Protein AF-A0A0Q6RLH0-F1 (afdb_monomer)

Foldseek 3Di:
DDDDDDDDDDDDDDDDDDDDDDDDDDDDDDDDDDDPPDPPPPPDPDDDLLVLLLDLLSLLLNLLVVQQPVPHLCPVQEDDPPPPPDDDDVVADDHHYSVLSSVLSSLLCVLQVVLSCVQQPNVLSVVCVVVDCPDPSSVSNVVSSVLSSLLLSLLSVLVCVQQVVVVRDDPQFCCVPQLNSLLSSNVSSNQSNVCVVVVVSDSVSSNVLSNQLSVQDGGGVVVCPPPDRPNSSVVSNVSSVVSSVVVVVVVVVVVVVVVVPDPPVVVPPDDDDDDDD

Structure (mmCIF, N/CA/C/O backbone):
data_AF-A0A0Q6RLH0-F1
#
_entry.id   AF-A0A0Q6RLH0-F1
#
loop_
_atom_site.group_PDB
_atom_site.id
_atom_site.type_symbol
_atom_site.label_atom_id
_atom_site.label_alt_id
_atom_site.label_comp_id
_atom_site.label_asym_id
_atom_site.label_entity_id
_atom_site.label_seq_id
_atom_site.pdbx_PDB_ins_code
_atom_site.Cartn_x
_atom_site.Cartn_y
_atom_site.Cartn_z
_atom_site.occupancy
_atom_site.B_iso_or_equiv
_atom_site.auth_seq_id
_atom_site.auth_comp_id
_atom_site.auth_asym_id
_atom_site.auth_atom_id
_atom_site.pdbx_PDB_model_num
ATOM 1 N N . MET A 1 1 ? -14.513 61.486 -39.001 1.00 37.06 1 MET A N 1
ATOM 2 C CA . MET A 1 1 ? -13.672 60.874 -40.055 1.00 37.06 1 MET A CA 1
ATOM 3 C C . MET A 1 1 ? -13.878 59.370 -39.979 1.00 37.06 1 MET A C 1
ATOM 5 O O . MET A 1 1 ? -13.791 58.858 -38.876 1.00 37.06 1 MET A O 1
ATOM 9 N N . GLY A 1 2 ? -14.207 58.640 -41.042 1.00 36.78 2 GLY A N 1
ATOM 10 C CA . GLY A 1 2 ? -14.650 59.033 -42.389 1.00 36.78 2 GLY A CA 1
ATOM 11 C C . GLY A 1 2 ? -15.463 57.870 -42.988 1.00 36.78 2 GLY A C 1
ATOM 12 O O . GLY A 1 2 ? -15.214 56.729 -42.615 1.00 36.78 2 GLY A O 1
ATOM 13 N N . CYS A 1 3 ? -16.463 58.142 -43.835 1.00 31.92 3 CYS A N 1
ATOM 14 C CA . CYS A 1 3 ? -17.446 57.140 -44.276 1.00 31.92 3 CYS A CA 1
ATOM 15 C C . CYS A 1 3 ? -17.557 57.078 -45.809 1.00 31.92 3 CYS A C 1
ATOM 17 O O . CYS A 1 3 ? -17.739 58.116 -46.441 1.00 31.92 3 CYS A O 1
ATOM 19 N N . ILE A 1 4 ? -17.437 55.864 -46.358 1.00 37.34 4 ILE A N 1
ATOM 20 C CA . ILE A 1 4 ? -17.492 55.436 -47.772 1.00 37.34 4 ILE A CA 1
ATOM 21 C C . ILE A 1 4 ? -17.923 53.947 -47.665 1.00 37.34 4 ILE A C 1
ATOM 23 O O . ILE A 1 4 ? -17.170 53.187 -47.062 1.00 37.34 4 ILE A O 1
ATOM 27 N N . MET A 1 5 ? -19.113 53.426 -48.025 1.00 32.25 5 MET A N 1
ATOM 28 C CA . MET A 1 5 ? -20.159 53.785 -49.016 1.00 32.25 5 MET A CA 1
ATOM 29 C C . MET A 1 5 ? -19.611 53.876 -50.453 1.00 32.25 5 MET A C 1
ATOM 31 O O . MET A 1 5 ? -18.679 54.631 -50.674 1.00 32.25 5 MET A O 1
ATOM 35 N N . THR A 1 6 ? -20.111 53.174 -51.479 1.00 37.81 6 THR A N 1
ATOM 36 C CA . THR A 1 6 ? -21.323 52.321 -51.635 1.00 37.81 6 THR A CA 1
ATOM 37 C C . THR A 1 6 ? -21.098 51.355 -52.856 1.00 37.81 6 THR A C 1
ATOM 39 O O . THR A 1 6 ? -19.945 51.213 -53.250 1.00 37.81 6 THR A O 1
ATOM 42 N N . ASP A 1 7 ? -22.015 50.616 -53.519 1.00 32.69 7 ASP A N 1
ATOM 43 C CA . ASP A 1 7 ? -23.493 50.535 -53.528 1.00 32.69 7 ASP A CA 1
ATOM 44 C C . ASP A 1 7 ? -24.063 49.237 -54.183 1.00 32.69 7 ASP A C 1
ATOM 46 O O . ASP A 1 7 ? -23.328 48.496 -54.827 1.00 32.69 7 ASP A O 1
ATOM 50 N N . ILE A 1 8 ? -25.402 49.098 -54.134 1.00 33.47 8 ILE A N 1
ATOM 51 C CA . ILE A 1 8 ? -26.312 48.520 -55.166 1.00 33.47 8 ILE A CA 1
ATOM 52 C C . ILE A 1 8 ? -26.351 46.987 -55.448 1.00 33.47 8 ILE A C 1
ATOM 54 O O . ILE A 1 8 ? -25.364 46.261 -55.427 1.00 33.47 8 ILE A O 1
ATOM 58 N N . ALA A 1 9 ? -27.576 46.508 -55.743 1.00 34.62 9 ALA A N 1
ATOM 59 C CA . ALA A 1 9 ? -27.954 45.142 -56.171 1.00 34.62 9 ALA A CA 1
ATOM 60 C C . ALA A 1 9 ? -28.279 45.126 -57.712 1.00 34.62 9 ALA A C 1
ATOM 62 O O . ALA A 1 9 ? -27.502 45.771 -58.412 1.00 34.62 9 ALA A O 1
ATOM 63 N N . PRO A 1 10 ? -29.342 44.523 -58.338 1.00 51.2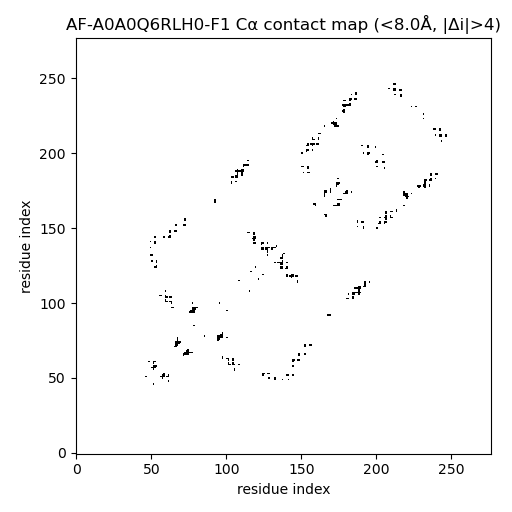8 10 PRO A N 1
ATOM 64 C CA . PRO A 1 10 ? -30.453 43.673 -57.862 1.00 51.28 10 PRO A CA 1
ATOM 65 C C . PRO A 1 10 ? -30.891 42.461 -58.758 1.00 51.28 10 PRO A C 1
ATOM 67 O O . PRO A 1 10 ? -30.577 42.360 -59.936 1.00 51.28 10 PRO A O 1
ATOM 70 N N . ALA A 1 11 ? -31.762 41.617 -58.180 1.00 34.12 11 ALA A N 1
ATOM 71 C CA . ALA A 1 11 ? -32.959 40.950 -58.754 1.00 34.12 11 ALA A CA 1
ATOM 72 C C . ALA A 1 11 ? -32.971 40.194 -60.116 1.00 34.12 11 ALA A C 1
ATOM 74 O O . ALA A 1 11 ? -32.801 40.784 -61.180 1.00 34.12 11 ALA A O 1
ATOM 75 N N . ARG A 1 12 ? -33.505 38.953 -60.086 1.00 34.38 12 ARG A N 1
ATOM 76 C CA . ARG A 1 12 ? -34.785 38.470 -60.708 1.00 34.38 12 ARG A CA 1
ATOM 77 C C . ARG A 1 12 ? -34.910 36.946 -60.461 1.00 34.38 12 ARG A C 1
ATOM 79 O O . ARG A 1 12 ? -33.910 36.254 -60.536 1.00 34.38 12 ARG A O 1
ATOM 86 N N . SER A 1 13 ? -36.018 36.364 -59.987 1.00 33.31 13 SER A N 1
ATOM 87 C CA . SER A 1 13 ? -37.438 36.397 -60.399 1.00 33.31 13 SER A CA 1
ATOM 88 C C . SER A 1 13 ? -37.772 35.516 -61.612 1.00 33.31 13 SER A C 1
ATOM 90 O O . SER A 1 13 ? -37.529 35.921 -62.750 1.00 33.31 13 SER A O 1
ATOM 92 N N . ARG A 1 14 ? -38.436 34.375 -61.354 1.00 33.34 14 ARG A N 1
ATOM 93 C CA . ARG A 1 14 ? -39.794 34.086 -61.860 1.00 33.34 14 ARG A CA 1
ATOM 94 C C . ARG A 1 14 ? -40.451 32.896 -61.141 1.00 33.34 14 ARG A C 1
ATOM 96 O O . ARG A 1 14 ? -39.762 32.002 -60.663 1.00 33.34 14 ARG A O 1
ATOM 103 N N . PHE A 1 15 ? -41.779 32.944 -61.062 1.00 36.00 15 PHE A N 1
ATOM 104 C CA . PHE A 1 15 ? -42.670 31.833 -60.705 1.00 36.00 15 PHE A CA 1
ATOM 105 C C . PHE A 1 15 ? -43.206 31.177 -62.003 1.00 36.00 15 PHE A C 1
ATOM 107 O O . PHE A 1 15 ? -42.749 31.540 -63.088 1.00 36.00 15 PHE A O 1
ATOM 114 N N . ASP A 1 16 ? -44.205 30.297 -61.862 1.00 33.19 16 ASP A N 1
ATOM 115 C CA . ASP A 1 16 ? -45.051 29.694 -62.915 1.00 33.19 16 ASP A CA 1
ATOM 116 C C . ASP A 1 16 ? -44.465 28.481 -63.683 1.00 33.19 16 ASP A C 1
ATOM 118 O O . ASP A 1 16 ? -43.257 28.384 -63.874 1.00 33.19 16 ASP A O 1
ATOM 122 N N . TYR A 1 17 ? -45.252 27.494 -64.153 1.00 32.38 17 TYR A N 1
ATOM 123 C CA . TYR A 1 17 ? -46.717 27.277 -64.079 1.00 32.38 17 TYR A CA 1
ATOM 124 C C . TYR A 1 17 ? -47.045 25.808 -63.693 1.00 32.38 17 TYR A C 1
ATOM 126 O O . TYR A 1 17 ? -46.174 24.940 -63.687 1.00 32.38 17 TYR A O 1
ATOM 134 N N . ALA A 1 18 ? -48.307 25.525 -63.352 1.00 34.44 18 ALA A N 1
ATOM 135 C CA . ALA A 1 18 ? -48.796 24.222 -62.877 1.00 34.44 18 ALA A CA 1
ATOM 136 C C . ALA A 1 18 ? -48.845 23.086 -63.933 1.00 34.44 18 ALA A C 1
ATOM 138 O O . ALA A 1 18 ? -49.003 23.332 -65.127 1.00 34.44 18 ALA A O 1
ATOM 139 N N . GLY A 1 19 ? -48.825 21.829 -63.459 1.00 31.53 19 GLY A N 1
ATOM 140 C CA . GLY A 1 19 ? -49.028 20.601 -64.247 1.00 31.53 19 GLY A CA 1
ATOM 141 C C . GLY A 1 19 ? -49.741 19.508 -63.430 1.00 31.53 19 GLY A C 1
ATOM 142 O O . GLY A 1 19 ? -49.450 19.321 -62.252 1.00 31.53 19 GLY A O 1
ATOM 143 N N . LEU A 1 20 ? -50.730 18.841 -64.034 1.00 35.31 20 LEU A N 1
ATOM 144 C CA . LEU A 1 20 ? -51.744 17.999 -63.371 1.00 35.31 20 LEU A CA 1
ATOM 145 C C . LEU A 1 20 ? -51.301 16.555 -63.021 1.00 35.31 20 LEU A C 1
ATOM 147 O O . LEU A 1 20 ? -50.349 16.032 -63.585 1.00 35.31 20 LEU A O 1
ATOM 151 N N . ALA A 1 21 ? -52.153 15.905 -62.206 1.00 34.06 21 ALA A N 1
ATOM 152 C CA . ALA A 1 21 ? -52.401 14.453 -62.070 1.00 34.06 21 ALA A CA 1
ATOM 153 C C . ALA A 1 21 ? -51.772 13.660 -60.891 1.00 34.06 21 ALA A C 1
ATOM 155 O O . ALA A 1 21 ? -50.592 13.331 -60.847 1.00 34.06 21 ALA A O 1
ATOM 156 N N . ARG A 1 22 ? -52.663 13.231 -59.981 1.00 34.09 22 ARG A N 1
ATOM 157 C CA . ARG A 1 22 ? -52.634 11.939 -59.251 1.00 34.09 22 ARG A CA 1
ATOM 158 C C . ARG A 1 22 ? -53.357 10.869 -60.121 1.00 34.09 22 ARG A C 1
ATOM 160 O O . ARG A 1 22 ? -54.030 11.303 -61.058 1.00 34.09 22 ARG A O 1
ATOM 167 N N . PRO A 1 23 ? -53.351 9.543 -59.819 1.00 42.12 23 PRO A N 1
ATOM 168 C CA . PRO A 1 23 ? -52.875 8.873 -58.592 1.00 42.12 23 PRO A CA 1
ATOM 169 C C . PRO A 1 23 ? -52.021 7.591 -58.787 1.00 42.12 23 PRO A C 1
ATOM 171 O O . PRO A 1 23 ? -52.140 6.900 -59.792 1.00 42.12 23 PRO A O 1
ATOM 174 N N . ASN A 1 24 ? -51.304 7.168 -57.734 1.00 31.75 24 ASN A N 1
ATOM 175 C CA . ASN A 1 24 ? -51.575 5.861 -57.104 1.00 31.75 24 ASN A CA 1
ATOM 176 C C . ASN A 1 24 ? -50.981 5.741 -55.683 1.00 31.75 24 ASN A C 1
ATOM 178 O O . ASN A 1 24 ? -50.134 6.537 -55.286 1.00 31.75 24 ASN A O 1
ATOM 1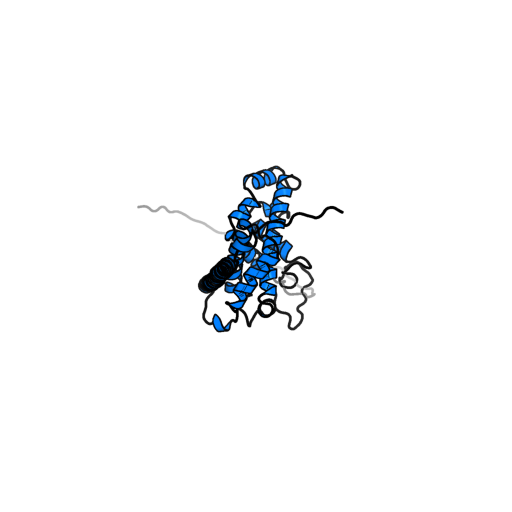82 N N . LEU A 1 25 ? -51.485 4.768 -54.918 1.00 34.97 25 LEU A N 1
ATOM 183 C CA . LEU A 1 25 ? -51.075 4.384 -53.551 1.00 34.97 25 LEU A CA 1
ATOM 184 C C . LEU A 1 25 ? -50.075 3.197 -53.611 1.00 34.97 25 LEU A C 1
ATOM 186 O O . LEU A 1 25 ? -50.061 2.521 -54.642 1.00 34.97 25 LEU A O 1
ATOM 190 N N . PRO A 1 26 ? -49.214 2.941 -52.592 1.00 36.16 26 PRO A N 1
ATOM 191 C CA . PRO A 1 26 ? -49.598 2.683 -51.194 1.00 36.16 26 PRO A CA 1
ATOM 192 C C . PRO A 1 26 ? -48.800 3.464 -50.129 1.00 36.16 26 PRO A C 1
ATOM 194 O O . PRO A 1 26 ? -47.974 4.317 -50.441 1.00 36.16 26 PRO A O 1
ATOM 197 N N . ALA A 1 27 ? -49.093 3.194 -48.850 1.00 45.53 27 ALA A N 1
ATOM 198 C CA . ALA A 1 27 ? -48.598 3.955 -47.703 1.00 45.53 27 ALA A CA 1
ATOM 199 C C . ALA A 1 27 ? -47.539 3.217 -46.856 1.00 45.53 27 ALA A C 1
ATOM 201 O O . ALA A 1 27 ? -47.746 2.091 -46.413 1.00 45.53 27 ALA A O 1
ATOM 202 N N . ALA A 1 28 ? -46.464 3.939 -46.553 1.00 35.44 28 ALA A N 1
ATOM 203 C CA . ALA A 1 28 ? -45.594 3.861 -45.375 1.00 35.44 28 ALA A CA 1
ATOM 204 C C . ALA A 1 28 ? -45.039 5.296 -45.227 1.00 35.44 28 ALA A C 1
ATOM 206 O O . ALA A 1 28 ? -44.868 5.977 -46.232 1.00 35.44 28 ALA A O 1
ATOM 207 N N . GLY A 1 29 ? -44.832 5.908 -44.069 1.00 36.19 29 GLY A N 1
ATOM 208 C CA . GLY A 1 29 ? -44.242 5.452 -42.813 1.00 36.19 29 GLY A CA 1
ATOM 209 C C . GLY A 1 29 ? -43.362 6.635 -42.364 1.00 36.19 29 GLY A C 1
ATOM 210 O O . GLY A 1 29 ? -42.772 7.297 -43.217 1.00 36.19 29 GLY A O 1
ATOM 211 N N . ALA A 1 30 ? -43.356 7.008 -41.082 1.00 41.81 30 ALA A N 1
ATOM 212 C CA . ALA A 1 30 ? -42.768 8.290 -40.661 1.00 41.81 30 ALA A CA 1
ATOM 213 C C . ALA A 1 30 ? -41.241 8.370 -40.916 1.00 41.81 30 ALA A C 1
ATOM 215 O O . ALA A 1 30 ? -40.563 7.344 -40.826 1.00 41.81 30 ALA A O 1
ATOM 216 N N . PRO A 1 31 ? -40.675 9.565 -41.196 1.00 38.56 31 PRO A N 1
ATOM 217 C CA . PRO A 1 31 ? -39.229 9.729 -41.321 1.00 38.56 31 PRO A CA 1
ATOM 218 C C . PRO A 1 31 ? -38.541 9.371 -39.998 1.00 38.56 31 PRO A C 1
ATOM 220 O O . PRO A 1 31 ? -38.880 9.911 -38.944 1.00 38.56 31 PRO A O 1
ATOM 223 N N . ALA A 1 32 ? -37.581 8.448 -40.054 1.00 36.16 32 ALA A N 1
ATOM 224 C CA . ALA A 1 32 ? -36.871 7.979 -38.873 1.00 36.16 32 ALA A CA 1
ATOM 225 C C . ALA A 1 32 ? -36.024 9.100 -38.249 1.00 36.16 32 ALA A C 1
ATOM 227 O O . ALA A 1 32 ? -35.276 9.795 -38.941 1.00 36.16 32 ALA A O 1
ATOM 228 N N . SER A 1 33 ? -36.107 9.246 -36.927 1.00 38.66 33 SER A N 1
ATOM 229 C CA . SER A 1 33 ? -35.235 10.135 -36.162 1.00 38.66 33 SER A CA 1
ATOM 230 C C . SER A 1 33 ? -33.781 9.680 -36.283 1.00 38.66 33 SER A C 1
ATOM 232 O O . SER A 1 33 ? -33.456 8.560 -35.882 1.00 38.66 33 SER A O 1
ATOM 234 N N . VAL A 1 34 ? -32.904 10.553 -36.780 1.00 39.97 34 VAL A N 1
ATOM 235 C CA . VAL A 1 34 ? -31.453 10.323 -36.756 1.00 39.97 34 VAL A CA 1
ATOM 236 C C . VAL A 1 34 ? -31.011 10.234 -35.287 1.00 39.97 34 VAL A C 1
ATOM 238 O O . VAL A 1 34 ? -31.204 11.209 -34.556 1.00 39.97 34 VAL A O 1
ATOM 241 N N . PRO A 1 35 ? -30.458 9.100 -34.816 1.00 34.31 35 PRO A N 1
ATOM 242 C CA . PRO A 1 35 ? -29.934 9.019 -33.460 1.00 34.31 35 PRO A CA 1
ATOM 243 C C . PRO A 1 35 ? -28.699 9.926 -33.336 1.00 34.31 35 PRO A C 1
ATOM 245 O O . PRO A 1 35 ? -27.941 10.056 -34.303 1.00 34.31 35 PRO A O 1
ATOM 248 N N . PRO A 1 36 ? -28.462 10.556 -32.172 1.00 37.97 36 PRO A N 1
ATOM 249 C CA . PRO A 1 36 ? -27.260 11.351 -31.972 1.00 37.97 36 PRO A CA 1
ATOM 250 C C . PRO A 1 36 ? -26.015 10.475 -32.141 1.00 37.97 36 PRO A C 1
ATOM 252 O O . PRO A 1 36 ? -26.003 9.311 -31.736 1.00 37.97 36 PRO A O 1
ATOM 255 N N . LEU A 1 37 ? -24.957 11.056 -32.713 1.00 32.22 37 LEU A N 1
ATOM 256 C CA . LEU A 1 37 ? -23.633 10.442 -32.760 1.00 32.22 37 LEU A CA 1
ATOM 257 C C . LEU A 1 37 ? -23.212 10.060 -31.338 1.00 32.22 37 LEU A C 1
ATOM 259 O O . LEU A 1 37 ? -22.923 10.926 -30.512 1.00 32.22 37 LEU A O 1
ATOM 263 N N . ILE A 1 38 ? -23.183 8.755 -31.062 1.00 32.59 38 ILE A N 1
ATOM 264 C CA . ILE A 1 38 ? -22.574 8.226 -29.846 1.00 32.59 38 ILE A CA 1
ATOM 265 C C . ILE A 1 38 ? -21.107 8.632 -29.912 1.00 32.59 38 ILE A C 1
ATOM 267 O O . ILE A 1 38 ? -20.379 8.177 -30.795 1.00 32.59 38 ILE A O 1
ATOM 271 N N . SER A 1 39 ? -20.685 9.498 -28.990 1.00 31.06 39 SER A N 1
ATOM 272 C CA . SER A 1 39 ? -19.268 9.781 -28.804 1.00 31.06 39 SER A CA 1
ATOM 273 C C . SER A 1 39 ? -18.601 8.472 -28.405 1.00 31.06 39 SER A C 1
ATOM 275 O O . SER A 1 39 ? -18.796 7.980 -27.290 1.00 31.06 39 SER A O 1
ATOM 277 N N . VAL A 1 40 ? -17.881 7.865 -29.348 1.00 29.23 40 VAL A N 1
ATOM 278 C CA . VAL A 1 40 ? -17.058 6.695 -29.070 1.00 29.23 40 VAL A CA 1
ATOM 279 C C . VAL A 1 40 ? -15.969 7.180 -28.133 1.00 29.23 40 VAL A C 1
ATOM 281 O O . VAL A 1 40 ? -15.018 7.827 -28.563 1.00 29.23 40 VAL A O 1
ATOM 284 N N . VAL A 1 41 ? -16.131 6.880 -26.844 1.00 32.47 41 VAL A N 1
ATOM 285 C CA . VAL A 1 41 ? -15.040 6.981 -25.882 1.00 32.47 41 VAL A CA 1
ATOM 286 C C . VAL A 1 41 ? -13.960 6.043 -26.394 1.00 32.47 41 VAL A C 1
ATOM 288 O O . VAL A 1 41 ? -14.074 4.822 -26.273 1.00 32.47 41 VAL A O 1
ATOM 291 N N . THR A 1 42 ? -12.940 6.621 -27.021 1.00 29.88 42 THR A N 1
ATOM 292 C CA . THR A 1 42 ? -11.708 5.931 -27.371 1.00 29.88 42 THR A CA 1
ATOM 293 C C . THR A 1 42 ? -11.049 5.529 -26.065 1.00 29.88 42 THR A C 1
ATOM 295 O O . THR A 1 42 ? -10.296 6.301 -25.476 1.00 29.88 42 THR A O 1
ATOM 298 N N . ALA A 1 43 ? -11.384 4.329 -25.592 1.00 35.03 43 ALA A N 1
ATOM 299 C CA . ALA A 1 43 ? -10.558 3.633 -24.629 1.00 35.03 43 ALA A CA 1
ATOM 300 C C . ALA A 1 43 ? -9.165 3.551 -25.252 1.00 35.03 43 ALA A C 1
ATOM 302 O O . ALA A 1 43 ? -8.997 2.941 -26.312 1.00 35.03 43 ALA A O 1
ATOM 303 N N . GLU A 1 44 ? -8.205 4.240 -24.640 1.00 33.94 44 GLU A N 1
ATOM 304 C CA . GLU A 1 44 ? -6.813 4.178 -25.062 1.00 33.94 44 GLU A CA 1
ATOM 305 C C . GLU A 1 44 ? -6.388 2.702 -25.087 1.00 33.94 44 GLU A C 1
ATOM 307 O O . GLU A 1 44 ? -6.815 1.931 -24.213 1.00 33.94 44 GLU A O 1
ATOM 312 N N . PRO A 1 45 ? -5.611 2.261 -26.094 1.00 37.28 45 PRO A N 1
ATOM 313 C CA . PRO A 1 45 ? -5.076 0.911 -26.078 1.00 37.28 45 PRO A CA 1
ATOM 314 C C . PRO A 1 45 ? -4.283 0.752 -24.781 1.00 37.28 45 PRO A C 1
ATOM 316 O O . PRO A 1 45 ? -3.379 1.542 -24.509 1.00 37.28 45 PRO A O 1
ATOM 319 N N . ARG A 1 46 ? -4.662 -0.234 -23.957 1.00 48.25 46 ARG A N 1
ATOM 320 C CA . ARG A 1 46 ? -3.935 -0.540 -22.722 1.00 48.25 46 ARG A CA 1
ATOM 321 C C . ARG A 1 46 ? -2.460 -0.752 -23.101 1.00 48.25 46 ARG A C 1
ATOM 323 O O . ARG A 1 46 ? -2.231 -1.573 -23.993 1.00 48.25 46 ARG A O 1
ATOM 330 N N . PRO A 1 47 ? -1.507 -0.036 -22.471 1.00 57.94 47 PRO A N 1
ATOM 331 C CA . PRO A 1 47 ? -0.082 -0.254 -22.703 1.00 57.94 47 PRO A CA 1
ATOM 332 C C . PRO A 1 47 ? 0.282 -1.720 -22.488 1.00 57.94 47 PRO A C 1
ATOM 334 O O . PRO A 1 47 ? -0.413 -2.422 -21.744 1.00 57.94 47 PRO A O 1
ATOM 337 N N . ASP A 1 48 ? 1.375 -2.180 -23.090 1.00 71.44 48 ASP A N 1
ATOM 338 C CA . ASP A 1 48 ? 1.906 -3.492 -22.722 1.00 71.44 48 ASP A CA 1
ATOM 339 C C . ASP A 1 48 ? 2.211 -3.495 -21.211 1.00 71.44 48 ASP A C 1
ATOM 341 O O . ASP A 1 48 ? 2.618 -2.477 -20.639 1.00 71.44 48 ASP A O 1
ATOM 345 N N . ASP A 1 49 ? 2.023 -4.629 -20.533 1.00 76.69 49 ASP A N 1
ATOM 346 C CA . ASP A 1 49 ? 2.232 -4.710 -19.080 1.00 76.69 49 ASP A CA 1
ATOM 347 C C . ASP A 1 49 ? 3.699 -4.393 -18.709 1.00 76.69 49 ASP A C 1
ATOM 349 O O . ASP A 1 49 ? 3.988 -3.999 -17.578 1.00 76.69 49 ASP A O 1
ATOM 353 N N . ALA A 1 50 ? 4.613 -4.481 -19.682 1.00 81.62 50 ALA A N 1
ATOM 354 C CA . ALA A 1 50 ? 5.979 -3.980 -19.601 1.00 81.62 50 ALA A CA 1
ATOM 355 C C . ALA A 1 50 ? 6.082 -2.437 -19.539 1.00 81.62 50 ALA A C 1
ATOM 357 O O . ALA A 1 50 ? 6.793 -1.906 -18.680 1.00 81.62 50 ALA A O 1
ATOM 358 N N . GLU A 1 51 ? 5.366 -1.718 -20.411 1.00 87.44 51 GLU A N 1
ATOM 359 C CA . GLU A 1 51 ? 5.392 -0.248 -20.542 1.00 87.44 51 GLU A CA 1
ATOM 360 C C . GLU A 1 51 ? 4.809 0.455 -19.309 1.00 87.44 51 GLU A C 1
ATOM 362 O O . GLU A 1 51 ? 5.248 1.543 -18.924 1.00 87.44 51 GLU A O 1
ATOM 367 N N . LEU A 1 52 ? 3.854 -0.190 -18.627 1.00 92.06 52 LEU A N 1
ATOM 368 C CA . LEU A 1 52 ? 3.291 0.312 -17.372 1.00 92.06 52 LEU A CA 1
ATOM 369 C C . LEU A 1 52 ? 4.376 0.593 -16.315 1.00 92.06 52 LEU A C 1
ATOM 371 O O . LEU A 1 52 ? 4.261 1.554 -15.556 1.00 92.06 52 LEU A O 1
ATOM 375 N N . LEU A 1 53 ? 5.463 -0.183 -16.272 1.00 92.94 53 LEU A N 1
ATOM 376 C CA . LEU A 1 53 ? 6.504 -0.027 -15.248 1.00 92.94 53 LEU A CA 1
ATOM 377 C C . LEU A 1 53 ? 7.381 1.223 -15.440 1.00 92.94 53 LEU A C 1
ATOM 379 O O . LEU A 1 53 ? 8.085 1.638 -14.511 1.00 92.94 53 LEU A O 1
ATOM 383 N N . HIS A 1 54 ? 7.321 1.866 -16.610 1.00 93.06 54 HIS A N 1
ATOM 384 C CA . HIS A 1 54 ? 8.177 3.005 -16.954 1.00 93.06 54 HIS A CA 1
ATOM 385 C C . HIS A 1 54 ? 7.801 4.301 -16.216 1.00 93.06 54 HIS A C 1
ATOM 387 O O . HIS A 1 54 ? 8.632 5.198 -16.098 1.00 93.06 54 HIS A O 1
ATOM 393 N N . ASN A 1 55 ? 6.588 4.409 -15.658 1.00 92.81 55 ASN A N 1
ATOM 394 C CA . ASN A 1 55 ? 6.131 5.593 -14.916 1.00 92.81 55 ASN A CA 1
ATOM 395 C C . ASN A 1 55 ? 5.278 5.232 -13.682 1.00 92.81 55 ASN A C 1
ATOM 397 O O . ASN A 1 55 ? 4.604 4.208 -13.663 1.00 92.81 55 ASN A O 1
ATOM 401 N N . SER A 1 56 ? 5.257 6.092 -12.655 1.00 92.44 56 SER A N 1
ATOM 402 C CA . SER A 1 56 ? 4.607 5.787 -11.362 1.00 92.44 56 SER A CA 1
ATOM 403 C C . SER A 1 56 ? 3.086 5.539 -11.455 1.00 92.44 56 SER A C 1
ATOM 405 O O . SER A 1 56 ? 2.551 4.687 -10.746 1.00 92.44 56 SER A O 1
ATOM 407 N N . ASN A 1 57 ? 2.381 6.187 -12.395 1.00 93.06 57 ASN A N 1
ATOM 408 C CA . ASN A 1 57 ? 0.952 5.924 -12.628 1.00 93.06 57 ASN A CA 1
ATOM 409 C C . ASN A 1 57 ? 0.701 4.538 -13.241 1.00 93.06 57 ASN A C 1
ATOM 411 O O . ASN A 1 57 ? -0.279 3.885 -12.877 1.00 93.06 57 ASN A O 1
ATOM 415 N N . GLY A 1 58 ? 1.563 4.092 -14.158 1.00 94.00 58 GLY A N 1
ATOM 416 C CA . GLY A 1 58 ? 1.508 2.750 -14.733 1.00 94.00 58 GLY A CA 1
ATOM 417 C C . GLY A 1 58 ? 1.929 1.674 -13.728 1.00 94.00 58 GLY A C 1
ATOM 418 O O . GLY A 1 58 ? 1.227 0.677 -13.593 1.00 94.00 58 GLY A O 1
ATOM 419 N N . ARG A 1 59 ? 2.975 1.911 -12.920 1.00 95.12 59 ARG A N 1
ATOM 420 C CA . ARG A 1 59 ? 3.375 1.020 -11.809 1.00 95.12 59 ARG A CA 1
ATOM 421 C C . ARG A 1 59 ? 2.214 0.780 -10.849 1.00 95.12 59 ARG A C 1
ATOM 423 O O . ARG A 1 59 ? 1.932 -0.365 -10.508 1.00 95.12 59 ARG A O 1
ATOM 430 N N . ALA A 1 60 ? 1.507 1.843 -10.459 1.00 96.44 60 ALA A N 1
ATOM 431 C CA . ALA A 1 60 ? 0.333 1.740 -9.599 1.00 96.44 60 ALA A CA 1
ATOM 432 C C . ALA A 1 60 ? -0.810 0.927 -10.237 1.00 96.44 60 ALA A C 1
ATOM 434 O O . ALA A 1 60 ? -1.523 0.223 -9.526 1.00 96.44 60 ALA A O 1
ATOM 435 N N . GLU A 1 61 ? -0.979 0.994 -11.562 1.00 95.31 61 GLU A N 1
ATOM 436 C CA . GLU A 1 61 ? -1.960 0.185 -12.295 1.00 95.31 61 GLU A CA 1
ATOM 437 C C . GLU A 1 61 ? -1.549 -1.288 -12.390 1.00 95.31 61 GLU A C 1
ATOM 439 O O . GLU A 1 61 ? -2.366 -2.162 -12.110 1.00 95.31 61 GLU A O 1
ATOM 444 N N . TRP A 1 62 ? -0.281 -1.562 -12.707 1.00 95.00 62 TRP A N 1
ATOM 445 C CA . TRP A 1 62 ? 0.285 -2.910 -12.781 1.00 95.00 62 TRP A CA 1
ATOM 446 C C . TRP A 1 62 ? 0.177 -3.632 -11.433 1.00 95.00 62 TRP A C 1
ATOM 448 O O . TRP A 1 62 ? -0.393 -4.717 -11.341 1.00 95.00 62 TRP A O 1
ATOM 458 N N . ILE A 1 63 ? 0.624 -2.982 -10.353 1.00 96.00 63 ILE A N 1
ATOM 459 C CA . ILE A 1 63 ? 0.540 -3.516 -8.986 1.00 96.00 63 ILE A CA 1
ATOM 460 C C . ILE A 1 63 ? -0.931 -3.732 -8.581 1.00 96.00 63 ILE A C 1
ATOM 462 O O . ILE A 1 63 ? -1.268 -4.779 -8.030 1.00 96.00 63 ILE A O 1
ATOM 466 N N . ALA A 1 64 ? -1.836 -2.796 -8.897 1.00 95.81 64 ALA A N 1
ATOM 467 C CA . ALA A 1 64 ? -3.269 -2.975 -8.645 1.00 95.81 64 ALA A CA 1
ATOM 468 C C . ALA A 1 64 ? -3.881 -4.139 -9.451 1.00 95.81 64 ALA A C 1
ATOM 470 O O . ALA A 1 64 ? -4.781 -4.811 -8.949 1.00 95.81 64 ALA A O 1
ATOM 471 N N . ALA A 1 65 ? -3.394 -4.409 -10.667 1.00 93.25 65 ALA A N 1
ATOM 472 C CA . ALA A 1 65 ? -3.830 -5.532 -11.494 1.00 93.25 65 ALA A CA 1
ATOM 473 C C . ALA A 1 65 ? -3.322 -6.892 -10.977 1.00 93.25 65 ALA A C 1
ATOM 475 O O . ALA A 1 65 ? -4.060 -7.875 -11.053 1.00 93.25 65 ALA A O 1
ATOM 476 N N . GLU A 1 66 ? -2.115 -6.965 -10.406 1.00 94.44 66 GLU A N 1
ATOM 477 C CA . GLU A 1 66 ? -1.633 -8.170 -9.713 1.00 94.44 66 GLU A CA 1
ATOM 478 C C . GLU A 1 66 ? -2.437 -8.460 -8.436 1.00 94.44 66 GLU A C 1
ATOM 480 O O . GLU A 1 66 ? -2.837 -9.599 -8.195 1.00 94.44 66 GLU A O 1
ATOM 485 N N . LEU A 1 67 ? -2.710 -7.427 -7.631 1.00 95.25 67 LEU A N 1
ATOM 486 C CA . LEU A 1 67 ? -3.363 -7.546 -6.320 1.00 95.25 67 LEU A CA 1
ATOM 487 C C . LEU A 1 67 ? -4.815 -8.063 -6.367 1.00 95.25 67 LEU A C 1
ATOM 489 O O . LEU A 1 67 ? -5.330 -8.487 -5.333 1.00 95.25 67 LEU A O 1
ATOM 493 N N . VAL A 1 68 ? -5.457 -8.051 -7.542 1.00 94.00 68 VAL A N 1
ATOM 494 C CA . VAL A 1 68 ? -6.829 -8.554 -7.781 1.00 94.00 68 VAL A CA 1
ATOM 495 C C . VAL A 1 68 ? -6.878 -9.890 -8.533 1.00 94.00 68 VAL A C 1
ATOM 497 O O . VAL A 1 68 ? -7.951 -10.316 -8.963 1.00 94.00 68 VAL A O 1
ATOM 500 N N . LYS A 1 69 ? -5.734 -10.556 -8.737 1.00 90.44 69 LYS A N 1
ATOM 501 C CA . LYS A 1 69 ? -5.700 -11.907 -9.318 1.00 90.44 69 LYS A CA 1
ATOM 502 C C . LYS A 1 69 ? -6.297 -12.937 -8.355 1.00 90.44 69 LYS A C 1
ATOM 504 O O . LYS A 1 69 ? -6.359 -12.718 -7.150 1.00 90.44 69 LYS A O 1
ATOM 509 N N . ALA A 1 70 ? -6.708 -14.082 -8.900 1.00 87.44 70 ALA A N 1
ATOM 510 C CA . ALA A 1 70 ? -7.282 -15.169 -8.111 1.00 87.44 70 ALA A CA 1
ATOM 511 C C . ALA A 1 70 ? -6.325 -15.608 -6.984 1.00 87.44 70 ALA A C 1
ATOM 513 O O . ALA A 1 70 ? -5.173 -15.953 -7.254 1.00 87.44 70 ALA A O 1
ATOM 514 N N . GLY A 1 71 ? -6.801 -15.591 -5.738 1.00 85.94 71 GLY A N 1
ATOM 515 C CA . GLY A 1 71 ? -6.001 -15.888 -4.544 1.00 85.94 71 GLY A CA 1
ATOM 516 C C . GLY A 1 71 ? -5.073 -14.764 -4.054 1.00 85.94 71 GLY A C 1
ATOM 517 O O . GLY A 1 71 ? -4.324 -14.988 -3.104 1.00 85.94 71 GLY A O 1
ATOM 518 N N . ALA A 1 72 ? -5.103 -13.571 -4.657 1.00 92.31 72 ALA A N 1
ATOM 519 C CA . ALA A 1 72 ? -4.467 -12.373 -4.105 1.00 92.31 72 ALA A CA 1
ATOM 520 C C . ALA A 1 72 ? -5.378 -11.688 -3.066 1.00 92.31 72 ALA A C 1
ATOM 522 O O . ALA A 1 72 ? -6.579 -11.946 -3.005 1.00 92.31 72 ALA A O 1
ATOM 523 N N . VAL A 1 73 ? -4.821 -10.793 -2.242 1.00 93.81 73 VAL A N 1
ATOM 524 C CA . VAL A 1 73 ? -5.535 -10.227 -1.078 1.00 93.81 73 VAL A CA 1
ATOM 525 C C . VAL A 1 73 ? -6.818 -9.458 -1.435 1.00 93.81 73 VAL A C 1
ATOM 527 O O . VAL A 1 73 ? -7.763 -9.468 -0.651 1.00 93.81 73 VAL A O 1
ATOM 530 N N . PHE A 1 74 ? -6.906 -8.847 -2.622 1.00 92.50 74 PHE A N 1
ATOM 531 C CA . PHE A 1 74 ? -8.109 -8.138 -3.081 1.00 92.50 74 PHE A CA 1
ATOM 532 C C . PHE A 1 74 ? -9.017 -8.969 -4.017 1.00 92.50 74 PHE A C 1
ATOM 534 O O . PHE A 1 74 ? -9.942 -8.411 -4.620 1.00 92.50 74 PHE A O 1
ATOM 541 N N . ASP A 1 75 ? -8.807 -10.287 -4.131 1.00 89.19 75 ASP A N 1
ATOM 542 C CA . ASP A 1 75 ? -9.704 -11.187 -4.872 1.00 89.19 75 ASP A CA 1
ATOM 543 C C . ASP A 1 75 ? -11.151 -11.078 -4.347 1.00 89.19 75 ASP A C 1
ATOM 545 O O . ASP A 1 75 ? -11.406 -10.970 -3.147 1.00 89.19 75 ASP A O 1
ATOM 549 N N . GLY A 1 76 ? -12.120 -11.001 -5.259 1.00 85.31 76 GLY A N 1
ATOM 550 C CA . GLY A 1 76 ? -13.535 -10.737 -4.961 1.00 85.31 76 GLY A CA 1
ATOM 551 C C . GLY A 1 76 ? -13.877 -9.352 -4.370 1.00 85.31 76 GLY A C 1
ATOM 552 O O . GLY A 1 76 ? -15.038 -8.951 -4.437 1.00 85.31 76 GLY A O 1
ATOM 553 N N . LYS A 1 77 ? -12.912 -8.587 -3.835 1.00 86.94 77 LYS A N 1
ATOM 554 C CA . LYS A 1 77 ? -13.127 -7.274 -3.180 1.00 86.94 77 LYS A CA 1
ATOM 555 C C . LYS A 1 77 ? -13.186 -6.088 -4.158 1.00 86.94 77 LYS A C 1
ATOM 557 O O . LYS A 1 77 ? -13.549 -4.975 -3.750 1.00 86.94 77 LYS A O 1
ATOM 562 N N . VAL A 1 78 ? -12.830 -6.308 -5.430 1.00 85.94 78 VAL A N 1
ATOM 563 C CA . VAL A 1 78 ? -12.631 -5.260 -6.450 1.00 85.94 78 VAL A CA 1
ATOM 564 C C . VAL A 1 78 ? -13.394 -5.554 -7.747 1.00 85.94 78 VAL A C 1
ATOM 566 O O . VAL A 1 78 ? -13.358 -6.657 -8.288 1.00 85.94 78 VAL A O 1
ATOM 569 N N . HIS A 1 79 ? -14.067 -4.536 -8.281 1.00 84.44 79 HIS A N 1
ATOM 570 C CA . HIS A 1 79 ? -14.709 -4.551 -9.586 1.00 84.44 79 HIS A CA 1
ATOM 571 C C . HIS A 1 79 ? -13.702 -4.237 -10.697 1.00 84.44 79 HIS A C 1
ATOM 573 O O . HIS A 1 79 ? -13.224 -3.104 -10.829 1.00 84.44 79 HIS A O 1
ATOM 579 N N . VAL A 1 80 ? -13.437 -5.238 -11.537 1.00 78.38 80 VAL A N 1
ATOM 580 C CA . VAL A 1 80 ? -12.659 -5.113 -12.775 1.00 78.38 80 VAL A CA 1
ATOM 581 C C . VAL A 1 80 ? -13.638 -5.002 -13.957 1.00 78.38 80 VAL A C 1
ATOM 583 O O . VAL A 1 80 ? -14.315 -5.989 -14.248 1.00 78.38 80 VAL A O 1
ATOM 586 N N . PRO A 1 81 ? -13.727 -3.860 -14.673 1.00 65.19 81 PRO A N 1
ATOM 587 C CA . PRO A 1 81 ? -14.792 -3.614 -15.661 1.00 65.19 81 PRO A CA 1
ATOM 588 C C . PRO A 1 81 ? -14.891 -4.614 -16.826 1.00 65.19 81 PRO A C 1
ATOM 590 O O . PRO A 1 81 ? -15.951 -4.760 -17.427 1.00 65.19 81 PRO A O 1
ATOM 593 N N . GLN A 1 82 ? -13.800 -5.312 -17.157 1.00 61.16 82 GLN A N 1
ATOM 594 C CA . GLN A 1 82 ? -13.768 -6.322 -18.225 1.00 61.16 82 GLN A CA 1
ATOM 595 C C . GLN A 1 82 ? -14.081 -7.750 -17.731 1.00 61.16 82 GLN A C 1
ATOM 597 O O . GLN A 1 82 ? -14.270 -8.663 -18.539 1.00 61.16 82 GLN A O 1
ATOM 602 N N . ALA A 1 83 ? -14.167 -7.975 -16.415 1.00 57.50 83 ALA A N 1
ATOM 603 C CA . ALA A 1 83 ? -14.422 -9.293 -15.847 1.00 57.50 83 ALA A CA 1
ATOM 604 C C . ALA A 1 83 ? -15.912 -9.664 -15.953 1.00 57.50 83 ALA A C 1
ATOM 606 O O . ALA A 1 83 ? -16.734 -9.277 -15.122 1.00 57.50 83 ALA A O 1
ATOM 607 N N . LYS A 1 84 ? -16.263 -10.511 -16.932 1.00 49.12 84 LYS A N 1
ATOM 608 C CA . LYS A 1 84 ? -17.626 -11.048 -17.170 1.00 49.12 84 LYS A CA 1
ATOM 609 C C . LYS A 1 84 ? -18.190 -11.950 -16.038 1.00 49.12 84 LYS A C 1
ATOM 611 O O . LYS A 1 84 ? -19.069 -12.769 -16.293 1.00 49.12 84 LYS A O 1
ATOM 616 N N . LYS A 1 85 ? -17.671 -11.863 -14.806 1.00 49.06 85 LYS A N 1
ATOM 617 C CA . LYS A 1 85 ? -17.954 -12.765 -13.670 1.00 49.06 85 LYS A CA 1
ATOM 618 C C . LYS A 1 85 ? -18.137 -12.052 -12.314 1.00 49.06 85 LYS A C 1
ATOM 620 O O . LYS A 1 85 ? -17.757 -12.588 -11.281 1.00 49.06 85 LYS A O 1
ATOM 625 N N . LEU A 1 86 ? -18.802 -10.897 -12.288 1.00 49.06 86 LEU A N 1
ATOM 626 C CA . LEU A 1 86 ? -19.413 -10.361 -11.058 1.00 49.06 86 LEU A CA 1
ATOM 627 C C . LEU A 1 86 ? -20.925 -10.187 -11.245 1.00 49.06 86 LEU A C 1
ATOM 629 O O . LEU A 1 86 ? -21.449 -9.080 -11.348 1.00 49.06 86 LEU A O 1
ATOM 633 N N . ALA A 1 87 ? -21.638 -11.315 -11.298 1.00 42.75 87 ALA A N 1
ATOM 634 C CA . ALA A 1 87 ? -23.088 -11.312 -11.147 1.00 42.75 87 ALA A CA 1
ATOM 635 C C . ALA A 1 87 ? -23.439 -10.837 -9.727 1.00 42.75 87 ALA A C 1
ATOM 637 O O . ALA A 1 87 ? -22.898 -11.371 -8.755 1.00 42.75 87 ALA A O 1
ATOM 638 N N . LYS A 1 88 ? -24.340 -9.853 -9.602 1.00 44.75 88 LYS A N 1
ATOM 639 C CA . LYS A 1 88 ? -24.786 -9.326 -8.303 1.00 44.75 88 LYS A CA 1
ATOM 640 C C . LYS A 1 88 ? -25.500 -10.426 -7.504 1.00 44.75 88 LYS A C 1
ATOM 642 O O . LYS A 1 88 ? -26.696 -10.646 -7.680 1.00 44.75 88 LYS A O 1
ATOM 647 N N . LYS A 1 89 ? -24.774 -11.115 -6.618 1.00 43.62 89 LYS A N 1
ATOM 648 C CA . LYS A 1 89 ? -25.379 -11.919 -5.548 1.00 43.62 89 LYS A CA 1
ATOM 649 C C . LYS A 1 89 ? -26.169 -10.968 -4.646 1.00 43.62 89 LYS A C 1
ATOM 651 O O . LYS A 1 89 ? -25.633 -9.957 -4.200 1.00 43.62 89 LYS A O 1
ATOM 656 N N . VAL A 1 90 ? -27.433 -11.286 -4.379 1.00 33.22 90 VAL A N 1
ATOM 657 C CA . VAL A 1 90 ? -28.254 -10.511 -3.438 1.00 33.22 90 VAL A CA 1
ATOM 658 C C . VAL A 1 90 ? -27.610 -10.606 -2.052 1.00 33.22 90 VAL A C 1
ATOM 660 O O . VAL A 1 90 ? -27.317 -11.706 -1.592 1.00 33.22 90 VAL A O 1
ATOM 663 N N . GLY A 1 91 ? -27.337 -9.458 -1.426 1.00 43.81 91 GLY A N 1
ATOM 664 C CA . GLY A 1 91 ? -26.605 -9.377 -0.157 1.00 43.81 91 GLY A CA 1
ATOM 665 C C . GLY A 1 91 ? -25.073 -9.409 -0.268 1.00 43.81 91 GLY A C 1
ATOM 666 O O . GLY A 1 91 ? -24.409 -9.353 0.759 1.00 43.81 91 GLY A O 1
ATOM 667 N N . ALA A 1 92 ? -24.485 -9.473 -1.470 1.00 53.00 92 ALA A N 1
ATOM 668 C CA . ALA A 1 92 ? -23.041 -9.285 -1.614 1.00 53.00 92 ALA A CA 1
ATOM 669 C C . ALA A 1 92 ? -22.666 -7.797 -1.579 1.00 53.00 92 ALA A C 1
ATOM 671 O O . ALA A 1 92 ? -23.199 -6.988 -2.340 1.00 53.00 92 ALA A O 1
ATOM 672 N N . VAL A 1 93 ? -21.707 -7.486 -0.710 1.00 55.25 93 VAL A N 1
ATOM 673 C CA . VAL A 1 93 ? -21.048 -6.186 -0.545 1.00 55.25 93 VAL A CA 1
ATOM 674 C C . VAL A 1 93 ? -20.571 -5.639 -1.894 1.00 55.25 93 VAL A C 1
ATOM 676 O O . VAL A 1 93 ? -19.891 -6.346 -2.639 1.00 55.25 93 VAL A O 1
ATOM 679 N N . GLU A 1 94 ? -20.908 -4.386 -2.222 1.00 65.75 94 GLU A N 1
ATOM 680 C CA . GLU A 1 94 ? -20.510 -3.783 -3.501 1.00 65.75 94 GLU A CA 1
ATOM 681 C C . GLU A 1 94 ? -18.989 -3.513 -3.516 1.00 65.75 94 GLU A C 1
ATOM 683 O O . GLU A 1 94 ? -18.502 -2.763 -2.663 1.00 65.75 94 GLU A O 1
ATOM 688 N N . PRO A 1 95 ? -18.214 -4.133 -4.433 1.00 77.44 95 PRO A N 1
ATOM 689 C CA . PRO A 1 95 ? -16.749 -4.066 -4.438 1.00 77.44 95 PRO A CA 1
ATOM 690 C C . PRO A 1 95 ? -16.207 -2.694 -4.883 1.00 77.44 95 PRO A C 1
ATOM 692 O O . PRO A 1 95 ? -16.871 -1.959 -5.611 1.00 77.44 95 PRO A O 1
ATOM 695 N N . ILE A 1 96 ? -14.978 -2.332 -4.470 1.00 86.38 96 ILE A N 1
ATOM 696 C CA . ILE A 1 96 ? -14.370 -1.047 -4.893 1.00 86.38 96 ILE A CA 1
ATOM 697 C C . ILE A 1 96 ? -13.988 -1.123 -6.373 1.00 86.38 96 ILE A C 1
ATOM 699 O O . ILE A 1 96 ? -13.743 -2.208 -6.885 1.00 86.38 96 ILE A O 1
ATOM 703 N N . THR A 1 97 ? -13.890 -0.005 -7.087 1.00 90.06 97 THR A N 1
ATOM 704 C CA . THR A 1 97 ? -13.418 -0.045 -8.482 1.00 90.06 97 THR A CA 1
ATOM 705 C C . THR A 1 97 ? -11.907 -0.293 -8.551 1.00 90.06 97 THR A C 1
ATOM 707 O O . THR A 1 97 ? -11.159 0.141 -7.675 1.00 90.06 97 THR A O 1
ATOM 710 N N . LEU A 1 98 ? -11.427 -0.919 -9.632 1.00 89.69 98 LEU A N 1
ATOM 711 C CA . LEU A 1 98 ? -9.984 -1.033 -9.899 1.00 89.69 98 LEU A CA 1
ATOM 712 C C . LEU A 1 98 ? -9.283 0.344 -9.938 1.00 89.69 98 LEU A C 1
ATOM 714 O O . LEU A 1 98 ? -8.135 0.462 -9.524 1.00 89.69 98 LEU A O 1
ATOM 718 N N . SER A 1 99 ? -9.992 1.401 -10.352 1.00 90.56 99 SER A N 1
ATOM 719 C CA . SER A 1 99 ? -9.499 2.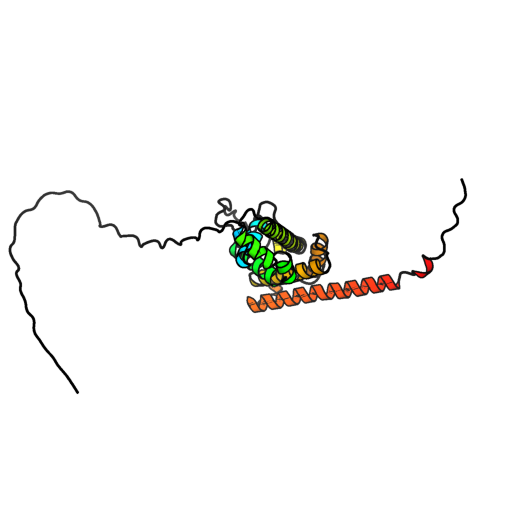787 -10.304 1.00 90.56 99 SER A CA 1
ATOM 720 C C . SER A 1 99 ? -9.256 3.278 -8.866 1.00 90.56 99 SER A C 1
ATOM 722 O O . SER A 1 99 ? -8.237 3.912 -8.594 1.00 90.56 99 SER A O 1
ATOM 724 N N . ALA A 1 100 ? -10.128 2.917 -7.916 1.00 91.00 100 ALA A N 1
ATOM 725 C CA . ALA A 1 100 ? -9.905 3.203 -6.499 1.00 91.00 100 ALA A CA 1
ATOM 726 C C . ALA A 1 100 ? -8.687 2.439 -5.948 1.00 91.00 100 ALA A C 1
ATOM 728 O O . ALA A 1 100 ? -7.881 3.034 -5.236 1.00 91.00 100 ALA A O 1
ATOM 729 N N . LEU A 1 101 ? -8.491 1.167 -6.329 1.00 94.62 101 LEU A N 1
ATOM 730 C CA . LEU A 1 101 ? -7.288 0.416 -5.943 1.00 94.62 101 LEU A CA 1
ATOM 731 C C . LEU A 1 101 ? -6.007 1.014 -6.556 1.00 94.62 101 LEU A C 1
ATOM 733 O O . LEU A 1 101 ? -5.011 1.160 -5.855 1.00 94.62 101 LEU A O 1
ATOM 737 N N . LYS A 1 102 ? -6.032 1.440 -7.825 1.00 95.56 102 LYS A N 1
ATOM 738 C CA . LYS A 1 102 ? -4.920 2.172 -8.460 1.00 95.56 102 LYS A CA 1
ATOM 739 C C . LYS A 1 102 ? -4.583 3.460 -7.696 1.00 95.56 102 LYS A C 1
ATOM 741 O O . LYS A 1 102 ? -3.408 3.758 -7.490 1.00 95.56 102 LYS A O 1
ATOM 746 N N . ALA A 1 103 ? -5.591 4.208 -7.240 1.00 95.31 103 ALA A N 1
ATOM 747 C CA . ALA A 1 103 ? -5.388 5.405 -6.422 1.00 95.31 103 ALA A CA 1
ATOM 7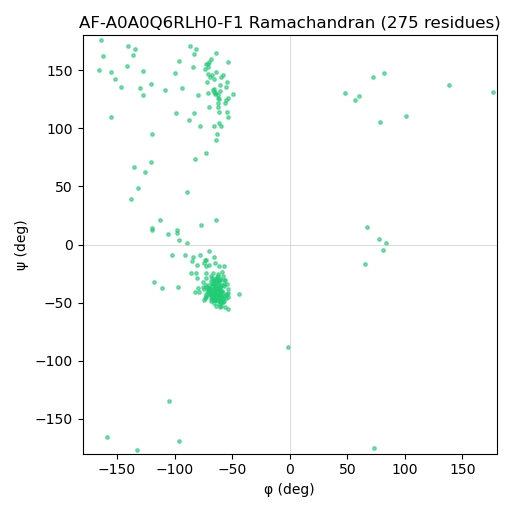48 C C . ALA A 1 103 ? -4.767 5.076 -5.049 1.00 95.31 103 ALA A C 1
ATOM 750 O O . ALA A 1 103 ? -3.799 5.726 -4.661 1.00 95.31 103 ALA A O 1
ATOM 751 N N . ILE A 1 104 ? -5.262 4.037 -4.366 1.00 95.00 104 ILE A N 1
ATOM 752 C CA . ILE A 1 104 ? -4.708 3.478 -3.116 1.00 95.00 104 ILE A CA 1
ATOM 753 C C . ILE A 1 104 ? -3.224 3.127 -3.277 1.00 95.00 104 ILE A C 1
ATOM 755 O O . ILE A 1 104 ? -2.378 3.668 -2.568 1.00 95.00 104 ILE A O 1
ATOM 759 N N . VAL A 1 105 ? -2.883 2.306 -4.274 1.00 97.69 105 VAL A N 1
ATOM 760 C CA . VAL A 1 105 ? -1.496 1.892 -4.539 1.00 97.69 105 VAL A CA 1
ATOM 761 C C . VAL A 1 105 ? -0.615 3.097 -4.883 1.00 97.69 105 VAL A C 1
ATOM 763 O O . VAL A 1 105 ? 0.512 3.190 -4.404 1.00 97.69 105 VAL A O 1
ATOM 766 N N . SER A 1 106 ? -1.128 4.063 -5.652 1.00 97.81 106 SER A N 1
ATOM 767 C CA . SER A 1 106 ? -0.421 5.312 -5.963 1.00 97.81 106 SER A CA 1
ATOM 768 C C . SER A 1 106 ? -0.154 6.182 -4.725 1.00 97.81 106 SER A C 1
ATOM 770 O O . SER A 1 106 ? 0.835 6.915 -4.704 1.00 97.81 106 SER A O 1
ATOM 772 N N . ILE A 1 107 ? -1.004 6.128 -3.695 1.00 97.06 107 ILE A N 1
ATOM 773 C CA . ILE A 1 107 ? -0.766 6.795 -2.404 1.00 97.06 107 ILE A CA 1
ATOM 774 C C . ILE A 1 107 ? 0.303 6.026 -1.618 1.00 97.06 107 ILE A C 1
ATOM 776 O O . ILE A 1 107 ? 1.278 6.631 -1.184 1.00 97.06 107 ILE A O 1
ATOM 780 N N . THR A 1 108 ? 0.180 4.699 -1.515 1.00 97.94 108 THR A N 1
ATOM 781 C CA . THR A 1 108 ? 1.162 3.835 -0.839 1.00 97.94 108 THR A CA 1
ATOM 782 C C . THR A 1 108 ? 2.570 3.974 -1.426 1.00 97.94 108 THR A C 1
ATOM 784 O O . THR A 1 108 ? 3.514 4.130 -0.661 1.00 97.94 108 THR A O 1
ATOM 787 N N . LEU A 1 109 ? 2.725 4.003 -2.758 1.00 97.38 109 LEU A N 1
ATOM 788 C CA . LEU A 1 109 ? 4.008 4.246 -3.444 1.00 97.38 109 LEU A CA 1
ATOM 789 C C . LEU A 1 109 ? 4.646 5.586 -3.042 1.00 97.38 109 LEU A C 1
ATOM 791 O O . LEU A 1 109 ? 5.813 5.627 -2.651 1.00 97.38 109 LEU A O 1
ATOM 795 N N . ARG A 1 110 ? 3.862 6.673 -3.072 1.00 96.94 110 ARG A N 1
ATOM 796 C CA . ARG A 1 110 ? 4.320 8.032 -2.726 1.00 96.94 110 ARG A CA 1
ATOM 797 C C . ARG A 1 110 ? 4.789 8.177 -1.280 1.00 96.94 110 ARG A C 1
ATOM 799 O O . ARG A 1 110 ? 5.611 9.046 -1.006 1.00 96.94 110 ARG A O 1
ATOM 806 N N . GLU A 1 111 ? 4.288 7.334 -0.385 1.00 96.75 111 GLU A N 1
ATOM 807 C CA . GLU A 1 111 ? 4.620 7.324 1.043 1.00 96.75 111 GLU A CA 1
ATOM 808 C C . GLU A 1 111 ? 5.693 6.251 1.371 1.00 96.75 111 GLU A C 1
ATOM 810 O O . GLU A 1 111 ? 5.988 6.016 2.538 1.00 96.75 111 GLU A O 1
ATOM 815 N N . MET A 1 112 ? 6.318 5.630 0.351 1.00 95.69 112 MET A N 1
ATOM 816 C CA . MET A 1 112 ? 7.520 4.780 0.476 1.00 95.69 112 MET A CA 1
ATOM 817 C C . MET A 1 112 ? 8.638 5.106 -0.546 1.00 95.69 112 MET A C 1
ATOM 819 O O . MET A 1 112 ? 9.196 4.200 -1.176 1.00 95.69 112 MET A O 1
ATOM 823 N N . PRO A 1 113 ? 9.037 6.381 -0.733 1.00 95.00 113 PRO A N 1
ATOM 824 C CA . PRO A 1 113 ? 9.861 6.806 -1.871 1.00 95.00 113 PRO A CA 1
ATOM 825 C C . PRO A 1 113 ? 11.261 6.170 -1.940 1.00 95.00 113 PRO A C 1
ATOM 827 O O . PRO A 1 113 ? 11.779 5.999 -3.043 1.00 95.00 113 PRO A O 1
ATOM 830 N N . ARG A 1 114 ? 11.876 5.761 -0.811 1.00 93.25 114 ARG A N 1
ATOM 831 C CA . ARG A 1 114 ? 13.135 4.977 -0.852 1.00 93.25 114 ARG A CA 1
ATOM 832 C C . ARG A 1 114 ? 12.920 3.615 -1.518 1.00 93.25 114 ARG A C 1
ATOM 834 O O . ARG A 1 114 ? 13.762 3.182 -2.297 1.00 93.25 114 ARG A O 1
ATOM 841 N N . VAL A 1 115 ? 11.794 2.964 -1.226 1.00 94.69 115 VAL A N 1
ATOM 842 C CA . VAL A 1 115 ? 11.460 1.621 -1.715 1.00 94.69 115 VAL A CA 1
ATOM 843 C C . VAL A 1 115 ? 11.114 1.662 -3.203 1.00 94.69 115 VAL A C 1
ATOM 845 O O . VAL A 1 115 ? 11.618 0.834 -3.961 1.00 94.69 115 VAL A O 1
ATOM 848 N N . GLU A 1 116 ? 10.334 2.656 -3.656 1.00 93.56 116 GLU A N 1
ATOM 849 C CA . GLU A 1 116 ? 10.069 2.838 -5.094 1.00 93.56 116 GLU A CA 1
ATOM 850 C C . GLU A 1 116 ? 11.369 3.136 -5.864 1.00 93.56 116 GLU A C 1
ATOM 852 O O . GLU A 1 116 ? 11.612 2.513 -6.895 1.00 93.56 116 GLU A O 1
ATOM 857 N N . ALA A 1 117 ? 12.244 4.008 -5.346 1.00 92.00 117 ALA A N 1
ATOM 858 C CA . ALA A 1 117 ? 13.521 4.327 -5.991 1.00 92.00 117 ALA A CA 1
ATOM 859 C C . ALA A 1 117 ? 14.495 3.133 -6.058 1.00 92.00 117 ALA A C 1
ATOM 861 O O . ALA A 1 117 ? 15.201 2.983 -7.050 1.00 92.00 117 ALA A O 1
ATOM 862 N N . GLN A 1 118 ? 14.518 2.263 -5.040 1.00 92.38 118 GLN A N 1
ATOM 863 C CA . GLN A 1 118 ? 15.317 1.029 -5.049 1.00 92.38 118 GLN A CA 1
ATOM 864 C C . GLN A 1 118 ? 14.774 -0.019 -6.033 1.00 92.38 118 GLN A C 1
ATOM 866 O O . GLN A 1 118 ? 15.552 -0.724 -6.672 1.00 92.38 118 GLN A O 1
ATOM 871 N N . CYS A 1 119 ? 13.448 -0.132 -6.161 1.00 93.06 119 CYS A N 1
ATOM 872 C CA . CYS A 1 119 ? 12.808 -1.108 -7.049 1.00 93.06 119 CYS A CA 1
ATOM 873 C C . CYS A 1 119 ? 12.745 -0.644 -8.512 1.00 93.06 119 CYS A C 1
ATOM 875 O O . CYS A 1 119 ? 12.689 -1.481 -9.411 1.00 93.06 119 CYS A O 1
ATOM 877 N N . PHE A 1 120 ? 12.771 0.669 -8.757 1.00 92.88 120 PHE A N 1
ATOM 878 C CA . PHE A 1 120 ? 12.743 1.265 -10.093 1.00 92.88 120 PHE A CA 1
ATOM 879 C C . PHE A 1 120 ? 13.768 2.413 -10.244 1.00 92.88 120 PHE A C 1
ATOM 881 O O . PHE A 1 120 ? 13.360 3.571 -10.409 1.00 92.88 120 PHE A O 1
ATOM 888 N N . PRO A 1 121 ? 15.089 2.133 -10.208 1.00 93.00 121 PRO A N 1
ATOM 889 C CA . PRO A 1 121 ? 16.109 3.170 -10.362 1.00 93.00 121 PRO A CA 1
ATOM 890 C C . PRO A 1 121 ? 15.990 3.872 -11.729 1.00 93.00 121 PRO A C 1
ATOM 892 O O . PRO A 1 121 ? 15.778 3.182 -12.735 1.00 93.00 121 PRO A O 1
ATOM 895 N N . PRO A 1 122 ? 16.112 5.213 -11.817 1.00 93.06 122 PRO A N 1
ATOM 896 C CA . PRO A 1 122 ? 15.898 5.958 -13.063 1.00 93.06 122 PRO A CA 1
ATOM 897 C C . PRO A 1 122 ? 16.734 5.459 -14.250 1.00 93.06 122 PRO A C 1
ATOM 899 O O . PRO A 1 122 ? 16.238 5.391 -15.371 1.00 93.06 122 PRO A O 1
ATOM 902 N N . GLU A 1 123 ? 17.978 5.060 -14.005 1.00 94.06 123 GLU A N 1
ATOM 903 C CA . GLU A 1 123 ? 18.900 4.512 -14.997 1.00 94.06 123 GLU A CA 1
ATOM 904 C C . GLU A 1 123 ? 18.454 3.143 -15.542 1.00 94.06 123 GLU A C 1
ATOM 906 O O . GLU A 1 123 ? 18.582 2.884 -16.738 1.00 94.06 123 GLU A O 1
ATOM 911 N N . VAL A 1 124 ? 17.847 2.294 -14.703 1.00 92.88 124 VAL A N 1
ATOM 912 C CA . VAL A 1 124 ? 17.270 1.006 -15.128 1.00 92.88 124 VAL A CA 1
ATOM 913 C C . VAL A 1 124 ? 15.988 1.243 -15.924 1.00 92.88 124 VAL A C 1
ATOM 915 O O . VAL A 1 124 ? 15.737 0.549 -16.906 1.00 92.88 124 VAL A O 1
ATOM 918 N N . VAL A 1 125 ? 15.194 2.247 -15.538 1.00 93.19 125 VAL A N 1
ATOM 919 C CA . VAL A 1 125 ? 13.965 2.629 -16.248 1.00 93.19 125 VAL A CA 1
ATOM 920 C C . VAL A 1 125 ? 14.277 3.140 -17.655 1.00 93.19 125 VAL A C 1
ATOM 922 O O . VAL A 1 125 ? 13.655 2.680 -18.609 1.00 93.19 125 VAL A O 1
ATOM 925 N N . LEU A 1 126 ? 15.271 4.022 -17.808 1.00 94.88 126 LEU A N 1
ATOM 926 C CA . LEU A 1 126 ? 15.718 4.493 -19.124 1.00 94.88 126 LEU A CA 1
ATOM 927 C C . LEU A 1 126 ? 16.259 3.337 -19.983 1.00 94.88 126 LEU A C 1
ATOM 929 O O . LEU A 1 126 ? 15.819 3.166 -21.117 1.00 94.88 126 LEU A O 1
ATOM 933 N N . ALA A 1 127 ? 17.114 2.477 -19.421 1.00 92.19 127 ALA A N 1
ATOM 934 C CA . ALA A 1 127 ? 17.643 1.314 -20.135 1.00 92.19 127 ALA A CA 1
ATOM 935 C C . ALA A 1 127 ? 16.558 0.286 -20.532 1.00 92.19 127 ALA A C 1
ATOM 937 O O . ALA A 1 127 ? 16.711 -0.414 -21.532 1.00 92.19 127 ALA A O 1
ATOM 938 N N . ALA A 1 128 ? 15.453 0.191 -19.783 1.00 92.12 128 ALA A N 1
ATOM 939 C CA . ALA A 1 128 ? 14.307 -0.649 -20.137 1.00 92.12 128 ALA A CA 1
ATOM 940 C C . ALA A 1 128 ? 13.468 -0.054 -21.283 1.00 92.12 128 ALA A C 1
ATOM 942 O O . ALA A 1 128 ? 13.034 -0.796 -22.162 1.00 92.12 128 ALA A O 1
ATOM 943 N N . ILE A 1 129 ? 13.289 1.274 -21.310 1.00 93.12 129 ILE A N 1
ATOM 944 C CA . ILE A 1 129 ? 12.641 1.993 -22.422 1.00 93.12 129 ILE A CA 1
ATOM 945 C C . ILE A 1 129 ? 13.454 1.816 -23.714 1.00 93.12 129 ILE A C 1
ATOM 947 O O . ILE A 1 129 ? 12.891 1.496 -24.757 1.00 93.12 129 ILE A O 1
ATOM 951 N N . GLU A 1 130 ? 14.779 1.976 -23.647 1.00 93.50 130 GLU A N 1
ATOM 952 C CA . GLU A 1 130 ? 15.678 1.826 -24.802 1.00 93.50 130 GLU A CA 1
ATOM 953 C C . GLU A 1 130 ? 15.830 0.363 -25.259 1.00 93.50 130 GLU A C 1
ATOM 955 O O . GLU A 1 130 ? 15.895 0.088 -26.457 1.00 93.50 130 GLU A O 1
ATOM 960 N N . GLY A 1 131 ? 15.885 -0.586 -24.317 1.00 88.19 131 GLY A N 1
ATOM 961 C CA . GLY A 1 131 ? 16.079 -2.012 -24.597 1.00 88.19 131 GLY A CA 1
ATOM 962 C C . GLY A 1 131 ? 14.803 -2.796 -24.934 1.00 88.19 131 GLY A C 1
ATOM 963 O O . GLY A 1 131 ? 14.894 -3.925 -25.422 1.00 88.19 131 GLY A O 1
ATOM 964 N N . GLY A 1 132 ? 13.620 -2.238 -24.670 1.00 87.88 132 GLY A N 1
ATOM 965 C CA . GLY A 1 132 ? 12.330 -2.864 -24.959 1.00 87.88 132 GLY A CA 1
ATOM 966 C C . GLY A 1 132 ? 11.946 -4.038 -24.036 1.00 87.88 132 GLY A C 1
ATOM 967 O O . GLY A 1 132 ? 12.656 -4.360 -23.072 1.00 87.88 132 GLY A O 1
ATOM 968 N N . PRO A 1 133 ? 10.817 -4.719 -24.331 1.00 84.25 133 PRO A N 1
ATOM 969 C CA . PRO A 1 133 ? 10.103 -5.598 -23.393 1.00 84.25 133 PRO A CA 1
ATOM 970 C C . PRO A 1 133 ? 10.815 -6.916 -23.045 1.00 84.25 133 PRO A C 1
ATOM 972 O O . PRO A 1 133 ? 10.334 -7.676 -22.208 1.00 84.25 133 PRO A O 1
ATOM 975 N N . HIS A 1 134 ? 11.946 -7.225 -23.684 1.00 85.81 134 HIS A N 1
ATOM 976 C CA . HIS A 1 134 ? 12.744 -8.431 -23.418 1.00 85.81 134 HIS A CA 1
ATOM 977 C C . HIS A 1 134 ? 14.178 -8.104 -22.963 1.00 85.81 134 HIS A C 1
ATOM 979 O O . HIS A 1 134 ? 15.040 -8.982 -22.919 1.00 85.81 134 HIS A O 1
ATOM 985 N N . SER A 1 135 ? 14.446 -6.840 -22.621 1.00 89.31 135 SER A N 1
ATOM 986 C CA . SER A 1 135 ? 15.728 -6.413 -22.060 1.00 89.31 135 SER A CA 1
ATOM 987 C C . SER A 1 135 ? 15.934 -6.921 -20.629 1.00 89.31 135 SER A C 1
ATOM 989 O O . SER A 1 135 ? 14.987 -7.096 -19.858 1.00 89.31 135 SER A O 1
ATOM 991 N N . ALA A 1 136 ? 17.199 -7.094 -20.232 1.00 90.56 136 ALA A N 1
ATOM 992 C CA . ALA A 1 136 ? 17.550 -7.404 -18.844 1.00 90.56 136 ALA A CA 1
ATOM 993 C C . ALA A 1 136 ? 17.050 -6.318 -17.869 1.00 90.56 136 ALA A C 1
ATOM 995 O O . ALA A 1 136 ? 16.596 -6.637 -16.772 1.00 90.56 136 ALA A O 1
ATOM 996 N N . SER A 1 137 ? 17.062 -5.051 -18.296 1.00 90.19 137 SER A N 1
ATOM 997 C CA . SER A 1 137 ? 16.532 -3.920 -17.533 1.00 90.19 137 SER A CA 1
ATOM 998 C C . SER A 1 137 ? 15.017 -4.014 -17.331 1.00 90.19 137 SER A C 1
ATOM 1000 O O . SER A 1 137 ? 14.554 -3.817 -16.211 1.00 90.19 137 SER A O 1
ATOM 1002 N N . GLN A 1 138 ? 14.239 -4.400 -18.350 1.00 91.06 138 GLN A N 1
ATOM 1003 C CA . GLN A 1 138 ? 12.799 -4.634 -18.185 1.00 91.06 138 GLN A CA 1
ATOM 1004 C C . GLN A 1 138 ? 12.518 -5.774 -17.192 1.00 91.06 138 GLN A C 1
ATOM 1006 O O . GLN A 1 138 ? 11.674 -5.624 -16.308 1.00 91.06 138 GLN A O 1
ATOM 1011 N N . LEU A 1 139 ? 13.267 -6.880 -17.276 1.00 88.44 139 LEU A N 1
ATOM 1012 C CA . LEU A 1 139 ? 13.162 -7.986 -16.315 1.00 88.44 139 LEU A CA 1
ATOM 1013 C C . LEU A 1 139 ? 13.519 -7.548 -14.882 1.00 88.44 139 LEU A C 1
ATOM 1015 O O . LEU A 1 139 ? 12.932 -8.051 -13.923 1.00 88.44 139 LEU A O 1
ATOM 1019 N N . GLN A 1 140 ? 14.440 -6.594 -14.719 1.00 90.56 140 GLN A N 1
ATOM 1020 C CA . GLN A 1 140 ? 14.756 -5.990 -13.423 1.00 90.56 140 GLN A CA 1
ATOM 1021 C C . GLN A 1 140 ? 13.605 -5.111 -12.900 1.00 90.56 140 GLN A C 1
ATOM 1023 O O . GLN A 1 140 ? 13.250 -5.235 -11.726 1.00 90.56 140 GLN A O 1
ATOM 1028 N N . LEU A 1 141 ? 12.966 -4.292 -13.751 1.00 91.81 141 LEU A N 1
ATOM 1029 C CA . LEU A 1 141 ? 11.766 -3.532 -13.362 1.00 91.81 141 LEU A CA 1
ATOM 1030 C C . LEU A 1 141 ? 10.625 -4.467 -12.934 1.00 91.81 141 LEU A C 1
ATOM 1032 O O . LEU A 1 141 ? 9.963 -4.207 -11.931 1.00 91.81 141 LEU A O 1
ATOM 1036 N N . GLU A 1 142 ? 10.410 -5.574 -13.649 1.00 91.06 142 GLU A N 1
ATOM 1037 C CA . GLU A 1 142 ? 9.425 -6.591 -13.266 1.00 91.06 142 GLU A CA 1
ATOM 1038 C C . GLU A 1 142 ? 9.728 -7.215 -11.899 1.00 91.06 142 GLU A C 1
ATOM 1040 O O . GLU A 1 142 ? 8.814 -7.430 -11.104 1.00 91.06 142 GLU A O 1
ATOM 1045 N N . GLN A 1 143 ? 10.994 -7.510 -11.595 1.00 91.00 143 GLN A N 1
ATOM 1046 C CA . GLN A 1 143 ? 11.383 -8.038 -10.284 1.00 91.00 143 GLN A CA 1
ATOM 1047 C C . GLN A 1 143 ? 11.111 -7.019 -9.167 1.00 91.00 143 GLN A C 1
ATOM 1049 O O . GLN A 1 143 ? 10.544 -7.392 -8.137 1.00 91.00 143 GLN A O 1
ATOM 1054 N N . GLY A 1 144 ? 11.413 -5.735 -9.395 1.00 91.69 144 GLY A N 1
ATOM 1055 C CA . GLY A 1 144 ? 11.058 -4.640 -8.486 1.00 91.69 144 GLY A CA 1
ATOM 1056 C C . GLY A 1 144 ? 9.543 -4.499 -8.284 1.00 91.69 144 GLY A C 1
ATOM 1057 O O . GLY A 1 144 ? 9.064 -4.434 -7.150 1.00 91.69 144 GLY A O 1
ATOM 1058 N N . ALA A 1 145 ? 8.764 -4.552 -9.367 1.00 94.75 145 ALA A N 1
ATOM 1059 C CA . ALA A 1 145 ? 7.303 -4.492 -9.321 1.00 94.75 145 ALA A CA 1
ATOM 1060 C C . ALA A 1 145 ? 6.687 -5.680 -8.562 1.00 94.75 145 ALA A C 1
ATOM 1062 O O . ALA A 1 145 ? 5.784 -5.496 -7.741 1.00 94.75 145 ALA A O 1
ATOM 1063 N N . ARG A 1 146 ? 7.207 -6.898 -8.770 1.00 93.38 146 ARG A N 1
ATOM 1064 C CA . ARG A 1 146 ? 6.808 -8.116 -8.039 1.00 93.38 146 ARG A CA 1
ATOM 1065 C C . ARG A 1 146 ? 7.166 -8.029 -6.550 1.00 93.38 146 ARG A C 1
ATOM 1067 O O . ARG A 1 146 ? 6.376 -8.476 -5.718 1.00 93.38 146 ARG A O 1
ATOM 1074 N N . LEU A 1 147 ? 8.311 -7.434 -6.200 1.00 94.25 147 LEU A N 1
ATOM 1075 C CA . LEU A 1 147 ? 8.720 -7.212 -4.809 1.00 94.25 147 LEU A CA 1
ATOM 1076 C C . LEU A 1 147 ? 7.801 -6.205 -4.101 1.00 94.25 147 LEU A C 1
ATOM 1078 O O . LEU A 1 147 ? 7.290 -6.510 -3.024 1.00 94.25 147 LEU A O 1
ATOM 1082 N N . ILE A 1 148 ? 7.507 -5.056 -4.720 1.00 96.25 148 ILE A N 1
ATOM 1083 C CA . ILE A 1 148 ? 6.556 -4.086 -4.154 1.00 96.25 148 ILE A CA 1
ATOM 1084 C C . ILE A 1 148 ? 5.148 -4.679 -4.061 1.00 96.25 148 ILE A C 1
ATOM 1086 O O . ILE A 1 148 ? 4.523 -4.571 -3.010 1.00 96.25 148 ILE A O 1
ATOM 1090 N N . THR A 1 149 ? 4.671 -5.381 -5.092 1.00 97.56 149 THR A N 1
ATOM 1091 C CA . THR A 1 149 ? 3.376 -6.087 -5.050 1.00 97.56 149 THR A CA 1
ATOM 1092 C C . THR A 1 149 ? 3.299 -7.042 -3.861 1.00 97.56 149 THR A C 1
ATOM 1094 O O . THR A 1 149 ? 2.288 -7.065 -3.163 1.00 97.56 149 THR A O 1
ATOM 1097 N N . ARG A 1 150 ? 4.374 -7.789 -3.573 1.00 96.88 150 ARG A N 1
ATOM 1098 C CA . ARG A 1 150 ? 4.449 -8.667 -2.398 1.00 96.88 150 ARG A CA 1
ATOM 1099 C C . ARG A 1 150 ? 4.352 -7.884 -1.088 1.00 96.88 150 ARG A C 1
ATOM 1101 O O . ARG A 1 150 ? 3.555 -8.269 -0.244 1.00 96.88 150 ARG A O 1
ATOM 1108 N N . MET A 1 151 ? 5.104 -6.797 -0.921 1.00 97.69 151 MET A N 1
ATOM 1109 C CA . MET A 1 151 ? 5.081 -6.002 0.319 1.00 97.69 151 MET A CA 1
ATOM 1110 C C . MET A 1 151 ? 3.735 -5.293 0.537 1.00 97.69 151 MET A C 1
ATOM 1112 O O . MET A 1 151 ? 3.203 -5.313 1.644 1.00 97.69 151 MET A O 1
ATOM 1116 N N . VAL A 1 152 ? 3.127 -4.755 -0.525 1.00 98.12 152 VAL A N 1
ATOM 1117 C CA . VAL A 1 152 ? 1.770 -4.183 -0.485 1.00 98.12 152 VAL A CA 1
ATOM 1118 C C . VAL A 1 152 ? 0.731 -5.267 -0.177 1.00 98.12 152 VAL A C 1
ATOM 1120 O O . VAL A 1 152 ? -0.157 -5.046 0.645 1.00 98.12 152 VAL A O 1
ATOM 1123 N N . SER A 1 153 ? 0.863 -6.464 -0.759 1.00 97.94 153 SER A N 1
ATOM 1124 C CA . SER A 1 153 ? 0.001 -7.604 -0.431 1.00 97.94 153 SER A CA 1
ATOM 1125 C C . SER A 1 153 ? 0.183 -8.067 1.016 1.00 97.94 153 SER A C 1
ATOM 1127 O O . SER A 1 153 ? -0.808 -8.429 1.644 1.00 97.94 153 SER A O 1
ATOM 1129 N N . TYR A 1 154 ? 1.405 -8.047 1.562 1.00 98.31 154 TYR A N 1
ATOM 1130 C CA . TYR A 1 154 ? 1.676 -8.408 2.957 1.00 98.31 154 TYR A CA 1
ATOM 1131 C C . TYR A 1 154 ? 1.053 -7.403 3.928 1.00 98.31 154 TYR A C 1
ATOM 1133 O O . TYR A 1 154 ? 0.347 -7.819 4.847 1.00 98.31 154 TYR A O 1
ATOM 1141 N N . TYR A 1 155 ? 1.224 -6.100 3.678 1.00 98.50 155 TYR A N 1
ATOM 1142 C CA . TYR A 1 155 ? 0.567 -5.040 4.446 1.00 98.50 155 TYR A CA 1
ATOM 1143 C C . TYR A 1 155 ? -0.961 -5.201 4.449 1.00 98.50 155 TYR A C 1
ATOM 1145 O O . TYR A 1 155 ? -1.567 -5.290 5.515 1.00 98.50 155 TYR A O 1
ATOM 1153 N N . TRP A 1 156 ? -1.598 -5.315 3.278 1.00 97.88 156 TRP A N 1
ATOM 1154 C CA . TRP A 1 156 ? -3.058 -5.446 3.214 1.00 97.88 156 TRP A CA 1
ATOM 1155 C C . TRP A 1 156 ? -3.574 -6.786 3.761 1.00 97.88 156 TRP A C 1
ATOM 1157 O O . TRP A 1 156 ? -4.680 -6.829 4.293 1.00 97.88 156 TRP A O 1
ATOM 1167 N N . SER A 1 157 ? -2.775 -7.860 3.719 1.00 98.00 157 SER A N 1
ATOM 1168 C CA . SER A 1 157 ? -3.126 -9.133 4.376 1.00 98.00 157 SER A CA 1
ATOM 1169 C C . SER A 1 157 ? -3.068 -9.011 5.899 1.00 98.00 157 SER A C 1
ATOM 1171 O O . SER A 1 157 ? -3.931 -9.550 6.590 1.00 98.00 157 SER A O 1
ATOM 1173 N N . ALA A 1 158 ? -2.103 -8.252 6.424 1.00 98.12 158 ALA A N 1
ATOM 1174 C CA . ALA A 1 158 ? -2.012 -7.941 7.845 1.00 98.12 158 ALA A CA 1
ATOM 1175 C C . ALA A 1 158 ? -3.176 -7.041 8.305 1.00 98.12 158 ALA A C 1
ATOM 1177 O O . ALA A 1 158 ? -3.761 -7.303 9.350 1.00 98.12 158 ALA A O 1
ATOM 1178 N N . VAL A 1 159 ? -3.587 -6.052 7.497 1.00 97.69 159 VAL A N 1
ATOM 1179 C CA . VAL A 1 159 ? -4.807 -5.251 7.733 1.00 97.69 159 VAL A CA 1
ATOM 1180 C C . VAL A 1 159 ? -6.056 -6.140 7.769 1.00 97.69 159 VAL A C 1
ATOM 1182 O O . VAL A 1 159 ? -6.826 -6.061 8.722 1.00 97.69 159 VAL A O 1
ATOM 1185 N N . ALA A 1 160 ? -6.237 -7.022 6.780 1.00 96.62 160 ALA A N 1
ATOM 1186 C CA . ALA A 1 160 ? -7.372 -7.947 6.721 1.00 96.62 160 ALA A CA 1
ATOM 1187 C C . ALA A 1 160 ? -7.426 -8.908 7.925 1.00 96.62 160 ALA A C 1
ATOM 1189 O O . ALA A 1 160 ? -8.503 -9.234 8.419 1.00 96.62 160 ALA A O 1
ATOM 1190 N N . LYS A 1 161 ? -6.257 -9.345 8.410 1.00 96.94 161 LYS A N 1
ATOM 1191 C CA . LYS A 1 161 ? -6.101 -10.215 9.582 1.00 96.94 161 LYS A CA 1
ATOM 1192 C C . LYS A 1 161 ? -6.324 -9.483 10.911 1.00 96.94 161 LYS A C 1
ATOM 1194 O O . LYS A 1 161 ? -6.854 -10.086 11.839 1.00 96.94 161 LYS A O 1
ATOM 1199 N N . ALA A 1 162 ? -5.906 -8.223 11.011 1.00 97.00 162 ALA A N 1
ATOM 1200 C CA . ALA A 1 162 ? -6.032 -7.412 12.221 1.00 97.00 162 ALA A CA 1
ATOM 1201 C C . ALA A 1 162 ? -7.439 -6.810 12.393 1.00 97.00 162 ALA A C 1
ATOM 1203 O O . ALA A 1 162 ? -7.890 -6.628 13.520 1.00 97.00 162 ALA A O 1
ATOM 1204 N N . TYR A 1 163 ? -8.150 -6.562 11.287 1.00 95.75 163 TYR A N 1
ATOM 1205 C CA . TYR A 1 163 ? -9.498 -5.990 11.268 1.00 95.75 163 TYR A CA 1
ATOM 1206 C C . TYR A 1 163 ? -10.491 -6.864 10.470 1.00 95.75 163 TYR A C 1
ATOM 1208 O O . TYR A 1 163 ? -11.024 -6.407 9.457 1.00 95.75 163 TYR A O 1
ATOM 1216 N N . PRO A 1 164 ? -10.761 -8.119 10.883 1.00 94.31 164 PRO A N 1
ATOM 1217 C CA . PRO A 1 164 ? -11.558 -9.060 10.090 1.00 94.31 164 PRO A CA 1
ATOM 1218 C C . PRO A 1 164 ? -12.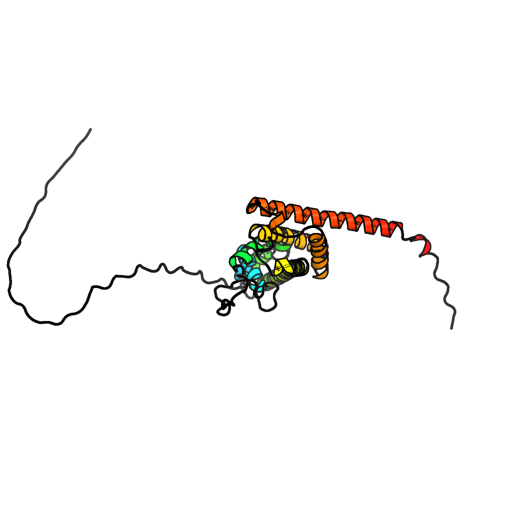995 -8.578 9.839 1.00 94.31 164 PRO A C 1
ATOM 1220 O O . PRO A 1 164 ? -13.504 -8.720 8.730 1.00 94.31 164 PRO A O 1
ATOM 1223 N N . GLU A 1 165 ? -13.636 -7.949 10.828 1.00 92.19 165 GLU A N 1
ATOM 1224 C CA . GLU A 1 165 ? -15.009 -7.441 10.695 1.00 92.19 165 GLU A CA 1
ATOM 1225 C C . GLU A 1 165 ? -15.078 -6.259 9.715 1.00 92.19 165 GLU A C 1
ATOM 1227 O O . GLU A 1 165 ? -15.873 -6.277 8.776 1.00 92.19 165 GLU A O 1
ATOM 1232 N N . ALA A 1 166 ? -14.160 -5.295 9.841 1.00 92.69 166 ALA A N 1
ATOM 1233 C CA . ALA A 1 166 ? -14.027 -4.182 8.899 1.00 92.69 166 ALA A CA 1
ATOM 1234 C C . ALA A 1 166 ? -13.566 -4.619 7.500 1.00 92.69 166 ALA A C 1
ATOM 1236 O O . ALA A 1 166 ? -13.813 -3.921 6.516 1.00 92.69 166 ALA A O 1
ATOM 1237 N N . TRP A 1 167 ? -12.881 -5.759 7.375 1.00 92.81 167 TRP A N 1
ATOM 1238 C CA . TRP A 1 167 ? -12.487 -6.300 6.077 1.00 92.81 167 TRP A CA 1
ATOM 1239 C C . TRP A 1 167 ? -13.697 -6.762 5.263 1.00 92.81 167 TRP A C 1
ATOM 1241 O O . TRP A 1 167 ? -13.695 -6.607 4.036 1.00 92.81 167 TRP A O 1
ATOM 1251 N N . ASP A 1 168 ? -14.735 -7.284 5.918 1.00 88.69 168 ASP A N 1
ATOM 1252 C CA . ASP A 1 168 ? -15.953 -7.774 5.271 1.00 88.69 168 ASP A CA 1
ATOM 1253 C C . ASP A 1 168 ? -17.108 -6.755 5.259 1.00 88.69 168 ASP A C 1
ATOM 1255 O O . ASP A 1 168 ? -17.773 -6.654 4.225 1.00 88.69 168 ASP A O 1
ATOM 1259 N N . ASP A 1 169 ? -17.311 -5.942 6.303 1.00 86.94 169 ASP A N 1
ATOM 1260 C CA . ASP A 1 169 ? -18.326 -4.875 6.314 1.00 86.94 169 ASP A CA 1
ATOM 1261 C C . ASP A 1 169 ? -17.773 -3.497 5.886 1.00 86.94 169 ASP A C 1
ATOM 1263 O O . ASP A 1 169 ? -16.726 -3.030 6.328 1.00 86.94 169 ASP A O 1
ATOM 1267 N N . ARG A 1 170 ? -18.525 -2.812 5.016 1.00 80.38 170 ARG A N 1
ATOM 1268 C CA . ARG A 1 170 ? -18.218 -1.478 4.467 1.00 80.38 170 ARG A CA 1
ATOM 1269 C C . ARG A 1 170 ? -19.010 -0.340 5.099 1.00 80.38 170 ARG A C 1
ATOM 1271 O O . ARG A 1 170 ? -18.747 0.820 4.778 1.00 80.38 170 ARG A O 1
ATOM 1278 N N . HIS A 1 171 ? -20.004 -0.657 5.923 1.00 84.50 171 HIS A N 1
ATOM 1279 C CA . HIS A 1 171 ? -20.959 0.314 6.445 1.00 84.50 171 HIS A CA 1
ATOM 1280 C C . HIS A 1 171 ? -20.784 0.563 7.944 1.00 84.50 171 HIS A C 1
ATOM 1282 O O . HIS A 1 171 ? -20.882 1.715 8.358 1.00 84.50 171 HIS A O 1
ATOM 1288 N N . GLY A 1 172 ? -20.458 -0.464 8.733 1.00 87.69 172 GLY A N 1
ATOM 1289 C CA . GLY A 1 172 ? -20.072 -0.329 10.137 1.00 87.69 172 GLY A CA 1
ATOM 1290 C C . GLY A 1 172 ? -18.681 0.272 10.345 1.00 87.69 172 GLY A C 1
ATOM 1291 O O . GLY A 1 172 ? -18.455 0.899 11.375 1.00 87.69 172 GLY A O 1
ATOM 1292 N N . PHE A 1 173 ? -17.771 0.165 9.366 1.00 92.38 173 PHE A N 1
ATOM 1293 C CA . PHE A 1 173 ? -16.359 0.540 9.530 1.00 92.38 173 PHE A CA 1
ATOM 1294 C C . PHE A 1 173 ? -15.834 1.511 8.460 1.00 92.38 173 PHE A C 1
ATOM 1296 O O . PHE A 1 173 ? -16.239 1.483 7.295 1.00 92.38 173 PHE A O 1
ATOM 1303 N N . ILE A 1 174 ? -14.869 2.354 8.842 1.00 92.00 174 ILE A N 1
ATOM 1304 C CA . ILE A 1 174 ? -14.240 3.348 7.958 1.00 92.00 174 ILE A CA 1
ATOM 1305 C C . ILE A 1 174 ? -13.275 2.735 6.936 1.00 92.00 174 ILE A C 1
ATOM 1307 O O . ILE A 1 174 ? -12.886 3.421 5.990 1.00 92.00 174 ILE A O 1
ATOM 1311 N N . LEU A 1 175 ? -12.889 1.462 7.100 1.00 92.88 175 LEU A N 1
ATOM 1312 C CA . LEU A 1 175 ? -11.817 0.813 6.335 1.00 92.88 175 LEU A CA 1
ATOM 1313 C C . LEU A 1 175 ? -12.001 0.925 4.817 1.00 92.88 175 LEU A C 1
ATOM 1315 O O . LEU A 1 175 ? -11.039 1.196 4.107 1.00 92.88 175 LEU A O 1
ATOM 1319 N N . TRP A 1 176 ? -13.233 0.758 4.329 1.00 90.25 176 TRP A N 1
ATOM 1320 C CA . TRP A 1 176 ? -13.576 0.835 2.903 1.00 90.25 1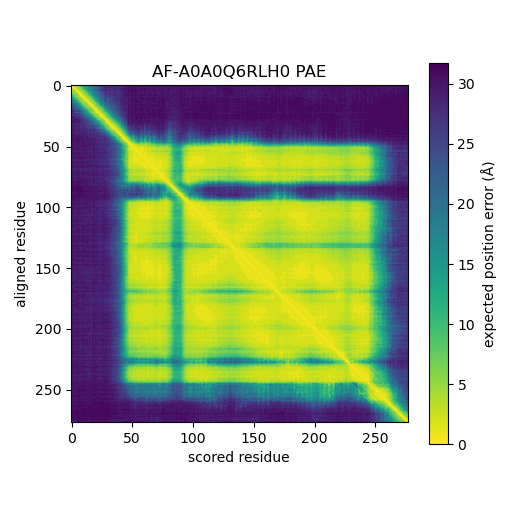76 TRP A CA 1
ATOM 1321 C C . TRP A 1 176 ? -14.110 2.202 2.457 1.00 90.25 176 TRP A C 1
ATOM 1323 O O . TRP A 1 176 ? -14.486 2.373 1.295 1.00 90.25 176 TRP A O 1
ATOM 1333 N N . GLN A 1 177 ? -14.143 3.185 3.355 1.00 88.81 177 GLN A N 1
ATOM 1334 C CA . GLN A 1 177 ? -14.543 4.554 3.042 1.00 88.81 177 GLN A CA 1
ATOM 1335 C C . GLN A 1 177 ? -13.350 5.332 2.480 1.00 88.81 177 GLN A C 1
ATOM 1337 O O . GLN A 1 177 ? -12.197 5.039 2.787 1.00 88.81 177 GLN A O 1
ATOM 1342 N N . SER A 1 178 ? -13.603 6.343 1.646 1.00 88.88 178 SER A N 1
ATOM 1343 C CA . SER A 1 178 ? -12.542 7.026 0.885 1.00 88.88 178 SER A CA 1
ATOM 1344 C C . SER A 1 178 ? -11.438 7.629 1.762 1.00 88.88 178 SER A C 1
ATOM 1346 O O . SER A 1 178 ? -10.270 7.609 1.371 1.00 88.88 178 SER A O 1
ATOM 1348 N N . PHE A 1 179 ? -11.780 8.120 2.957 1.00 89.56 179 PHE A N 1
ATOM 1349 C CA . PHE A 1 179 ? -10.810 8.675 3.900 1.00 89.56 179 PHE A CA 1
ATOM 1350 C C . PHE A 1 179 ? -10.035 7.600 4.673 1.00 89.56 179 PHE A C 1
ATOM 1352 O O . PHE A 1 179 ? -8.821 7.734 4.802 1.00 89.56 179 PHE A O 1
ATOM 1359 N N . GLY A 1 180 ? -10.691 6.518 5.111 1.00 92.88 180 GLY A N 1
ATOM 1360 C CA . GLY A 1 180 ? -10.030 5.381 5.759 1.00 92.88 180 GLY A CA 1
ATOM 1361 C C . GLY A 1 180 ? -9.083 4.659 4.801 1.00 92.88 180 GLY A C 1
ATOM 1362 O O . GLY A 1 180 ? -7.904 4.509 5.109 1.00 92.88 180 GLY A O 1
ATOM 1363 N N . LEU A 1 181 ? -9.544 4.35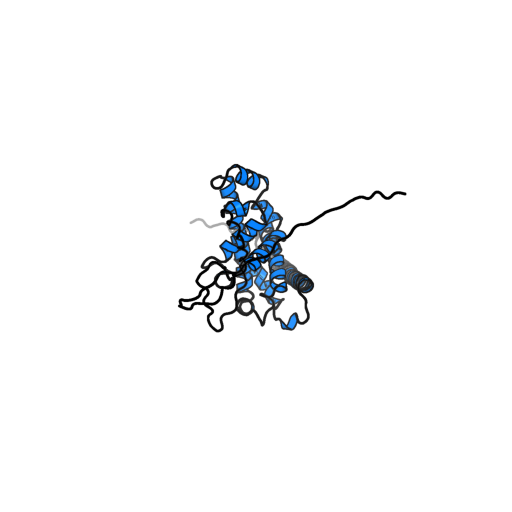3 3.583 1.00 92.75 181 LEU A N 1
ATOM 1364 C CA . LEU A 1 181 ? -8.701 3.828 2.503 1.00 92.75 181 LEU A CA 1
ATOM 1365 C C . LEU A 1 181 ? -7.483 4.727 2.256 1.00 92.75 181 LEU A C 1
ATOM 1367 O O . LEU A 1 181 ? -6.369 4.221 2.165 1.00 92.75 181 LEU A O 1
ATOM 1371 N N . THR A 1 182 ? -7.659 6.052 2.197 1.00 94.38 182 THR A N 1
ATOM 1372 C CA . THR A 1 182 ? -6.541 7.000 2.032 1.00 94.38 182 THR A CA 1
ATOM 1373 C C . THR A 1 182 ? -5.570 6.955 3.217 1.00 94.38 182 THR A C 1
ATOM 1375 O O . THR A 1 182 ? -4.361 6.889 3.003 1.00 94.38 182 THR A O 1
ATOM 1378 N N . ALA A 1 183 ? -6.073 6.961 4.453 1.00 95.38 183 ALA A N 1
ATOM 1379 C CA . ALA A 1 183 ? -5.258 6.948 5.667 1.00 95.38 183 ALA A CA 1
ATOM 1380 C C . ALA A 1 183 ? -4.434 5.659 5.808 1.00 95.38 183 ALA A C 1
ATOM 1382 O O . ALA A 1 183 ? -3.220 5.728 6.005 1.00 95.38 183 ALA A O 1
ATOM 1383 N N . LEU A 1 184 ? -5.063 4.491 5.627 1.00 96.94 184 LEU A N 1
ATOM 1384 C CA . LEU A 1 184 ? -4.358 3.210 5.630 1.00 96.94 184 LEU A CA 1
ATOM 1385 C C . LEU A 1 184 ? -3.411 3.075 4.429 1.00 96.94 184 LEU A C 1
ATOM 1387 O O . LEU A 1 184 ? -2.323 2.536 4.587 1.00 96.94 184 LEU A O 1
ATOM 1391 N N . SER A 1 185 ? -3.732 3.634 3.256 1.00 97.56 185 SER A N 1
ATOM 1392 C CA . SER A 1 185 ? -2.790 3.642 2.119 1.00 97.56 185 SER A CA 1
ATOM 1393 C C . SER A 1 185 ? -1.494 4.388 2.446 1.00 97.56 185 SER A C 1
ATOM 1395 O O . SER A 1 185 ? -0.416 3.906 2.092 1.00 97.56 185 SER A O 1
ATOM 1397 N N . LYS A 1 186 ? -1.588 5.536 3.138 1.00 97.50 186 LYS A N 1
ATOM 1398 C CA . LYS A 1 186 ? -0.417 6.287 3.621 1.00 97.50 186 LYS A CA 1
ATOM 1399 C C . LYS A 1 186 ? 0.361 5.504 4.670 1.00 97.50 186 LYS A C 1
ATOM 1401 O O . LYS A 1 186 ? 1.571 5.330 4.545 1.00 97.50 186 LYS A O 1
ATOM 1406 N N . PHE A 1 187 ? -0.349 5.001 5.679 1.00 97.88 187 PHE A N 1
ATOM 1407 C CA . PHE A 1 187 ? 0.239 4.219 6.761 1.00 97.88 187 PHE A CA 1
ATOM 1408 C C . PHE A 1 187 ? 0.948 2.965 6.240 1.00 97.88 187 PHE A C 1
ATOM 1410 O O . PHE A 1 187 ? 2.062 2.678 6.660 1.00 97.88 187 PHE A O 1
ATOM 1417 N N . GLY A 1 188 ? 0.370 2.281 5.251 1.00 97.62 188 GLY A N 1
ATOM 1418 C CA . GLY A 1 188 ? 0.986 1.143 4.577 1.00 97.62 188 GLY A CA 1
ATOM 1419 C C . GLY A 1 188 ? 2.267 1.487 3.828 1.00 97.62 188 GLY A C 1
ATOM 1420 O O . GLY A 1 188 ? 3.219 0.719 3.912 1.00 97.62 188 GLY A O 1
ATOM 1421 N N . GLY A 1 189 ? 2.340 2.645 3.161 1.00 97.38 189 GLY A N 1
ATOM 1422 C CA . GLY A 1 189 ? 3.586 3.109 2.537 1.00 97.38 189 GLY A CA 1
ATOM 1423 C C . GLY A 1 189 ? 4.683 3.274 3.586 1.00 97.38 189 GLY A C 1
ATOM 1424 O O . GLY A 1 189 ? 5.728 2.626 3.513 1.00 97.38 189 GLY A O 1
ATOM 1425 N N . ARG A 1 190 ? 4.383 4.035 4.642 1.00 96.81 190 ARG A N 1
ATOM 1426 C CA . ARG A 1 190 ? 5.313 4.251 5.751 1.00 96.81 190 ARG A CA 1
ATOM 1427 C C . ARG A 1 190 ? 5.753 2.942 6.420 1.00 96.81 190 ARG A C 1
ATOM 1429 O O . ARG A 1 190 ? 6.949 2.744 6.603 1.00 96.81 190 ARG A O 1
ATOM 1436 N N . ILE A 1 191 ? 4.824 2.038 6.738 1.00 97.12 191 ILE A N 1
ATOM 1437 C CA . ILE A 1 191 ? 5.130 0.738 7.358 1.00 97.12 191 ILE A CA 1
ATOM 1438 C C . ILE A 1 191 ? 5.987 -0.131 6.430 1.00 97.12 191 ILE A C 1
ATOM 1440 O O . ILE A 1 191 ? 6.945 -0.738 6.896 1.00 97.12 191 ILE A O 1
ATOM 1444 N N . ILE A 1 192 ? 5.711 -0.174 5.120 1.00 97.81 192 ILE A N 1
ATOM 1445 C CA . ILE A 1 192 ? 6.573 -0.887 4.163 1.00 97.81 192 ILE A CA 1
ATOM 1446 C C . ILE A 1 192 ? 7.976 -0.267 4.142 1.00 97.81 192 ILE A C 1
ATOM 1448 O O . ILE A 1 192 ? 8.956 -1.006 4.126 1.00 97.81 192 ILE A O 1
ATOM 1452 N N . GLN A 1 193 ? 8.095 1.062 4.188 1.00 96.00 193 GLN A N 1
ATOM 1453 C CA . GLN A 1 193 ? 9.393 1.733 4.230 1.00 96.00 193 GLN A CA 1
ATOM 1454 C C . GLN A 1 193 ? 10.170 1.421 5.519 1.00 96.00 193 GLN A C 1
ATOM 1456 O O . GLN A 1 193 ? 11.328 1.021 5.427 1.00 96.00 193 GLN A O 1
ATOM 1461 N N . GLU A 1 194 ? 9.530 1.512 6.689 1.00 94.56 194 GLU A N 1
ATOM 1462 C CA . GLU A 1 194 ? 10.119 1.148 7.987 1.00 94.56 194 GLU A CA 1
ATOM 1463 C C . GLU A 1 194 ? 10.579 -0.324 7.995 1.00 94.56 194 GLU A C 1
ATOM 1465 O O . GLU A 1 194 ? 11.745 -0.600 8.273 1.00 94.56 194 GLU A O 1
ATOM 1470 N N . ARG A 1 195 ? 9.730 -1.274 7.565 1.00 94.25 195 ARG A N 1
ATOM 1471 C CA . ARG A 1 195 ? 10.106 -2.701 7.474 1.00 94.25 195 ARG A CA 1
ATOM 1472 C C . ARG A 1 195 ? 11.210 -2.965 6.436 1.00 94.25 195 ARG A C 1
ATOM 1474 O O . ARG A 1 195 ? 11.981 -3.901 6.619 1.00 94.25 195 ARG A O 1
ATOM 1481 N N . VAL A 1 196 ? 11.330 -2.180 5.360 1.00 92.25 196 VAL A N 1
ATOM 1482 C CA . VAL A 1 196 ? 12.444 -2.301 4.392 1.00 92.25 196 VAL A CA 1
ATOM 1483 C C . VAL A 1 196 ? 13.754 -1.774 4.977 1.00 92.25 196 VAL A C 1
ATOM 1485 O O . VAL A 1 196 ? 14.774 -2.456 4.860 1.00 92.25 196 VAL A O 1
ATOM 1488 N N . ASP A 1 197 ? 13.738 -0.612 5.635 1.00 92.00 197 ASP A N 1
ATOM 1489 C CA . ASP A 1 197 ? 14.926 -0.043 6.284 1.00 92.00 197 ASP A CA 1
ATOM 1490 C C . ASP A 1 197 ? 15.427 -0.961 7.429 1.00 92.00 197 ASP A C 1
ATOM 1492 O O . ASP A 1 197 ? 16.634 -1.176 7.570 1.00 92.00 197 ASP A O 1
ATOM 1496 N N . GLU A 1 198 ? 14.510 -1.591 8.177 1.00 92.19 198 GLU A N 1
ATOM 1497 C CA . GLU A 1 198 ? 14.786 -2.595 9.224 1.00 92.19 198 GLU A CA 1
ATOM 1498 C C . GLU A 1 198 ? 15.112 -4.006 8.674 1.00 92.19 198 GLU A C 1
ATOM 1500 O O . GLU A 1 198 ? 15.583 -4.869 9.413 1.00 92.19 198 GLU A O 1
ATOM 1505 N N . ARG A 1 199 ? 14.938 -4.240 7.361 1.00 92.00 199 ARG A N 1
ATOM 1506 C CA . ARG A 1 199 ? 15.109 -5.531 6.641 1.00 92.00 199 ARG A CA 1
ATOM 1507 C C . ARG A 1 199 ? 14.089 -6.629 6.994 1.00 92.00 199 ARG A C 1
ATOM 1509 O O . ARG A 1 199 ? 14.254 -7.788 6.611 1.00 92.00 199 ARG A O 1
ATOM 1516 N N . GLU A 1 200 ? 12.994 -6.262 7.640 1.00 93.25 200 GLU A N 1
ATOM 1517 C CA . GLU A 1 200 ? 11.912 -7.119 8.131 1.00 93.25 200 GLU A CA 1
ATOM 1518 C C . GLU A 1 200 ? 10.786 -7.358 7.098 1.00 93.25 200 GLU A C 1
ATOM 1520 O O . GLU A 1 200 ? 9.594 -7.304 7.393 1.00 93.25 200 GLU A O 1
ATOM 1525 N N . ILE A 1 201 ? 11.135 -7.655 5.844 1.00 91.94 201 ILE A N 1
ATOM 1526 C CA . ILE A 1 201 ? 10.181 -7.691 4.711 1.00 91.94 201 ILE A CA 1
ATOM 1527 C C . ILE A 1 201 ? 9.266 -8.940 4.633 1.00 91.94 201 ILE A C 1
ATOM 1529 O O . ILE A 1 201 ? 8.686 -9.223 3.583 1.00 91.94 201 ILE A O 1
ATOM 1533 N N . MET A 1 202 ? 9.129 -9.711 5.715 1.00 93.56 202 MET A N 1
ATOM 1534 C CA . MET A 1 202 ? 8.319 -10.944 5.775 1.00 93.56 202 MET A CA 1
ATOM 1535 C C . MET A 1 202 ? 6.943 -10.696 6.415 1.00 93.56 202 MET A C 1
ATOM 1537 O O . MET A 1 202 ? 6.834 -9.912 7.354 1.00 93.56 202 MET A O 1
ATOM 1541 N N . GLN A 1 203 ? 5.906 -11.425 5.974 1.00 96.25 203 GLN A N 1
ATOM 1542 C CA . GLN A 1 203 ? 4.510 -11.286 6.445 1.00 96.25 203 GLN A CA 1
ATOM 1543 C C . GLN A 1 203 ? 4.368 -11.144 7.973 1.00 96.25 203 GLN A C 1
ATOM 1545 O O . GLN A 1 203 ? 3.613 -10.296 8.433 1.00 96.25 203 GLN A O 1
ATOM 1550 N N . GLN A 1 204 ? 5.115 -11.929 8.758 1.00 96.12 204 GLN A N 1
ATOM 1551 C CA . GLN A 1 204 ? 5.034 -11.937 10.227 1.00 96.12 204 GLN A CA 1
ATOM 1552 C C . GLN A 1 204 ? 5.293 -10.569 10.884 1.00 96.12 204 GLN A C 1
ATOM 1554 O O . GLN A 1 204 ? 4.727 -10.280 11.935 1.00 96.12 204 GLN A O 1
ATOM 1559 N N . TYR A 1 205 ? 6.119 -9.719 10.272 1.00 94.00 205 TYR A N 1
ATOM 1560 C CA . TYR A 1 205 ? 6.448 -8.402 10.814 1.00 94.00 205 TYR A CA 1
AT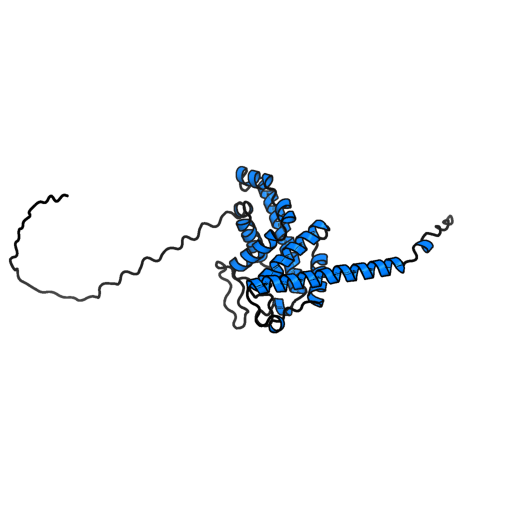OM 1561 C C . TYR A 1 205 ? 5.335 -7.390 10.517 1.00 94.00 205 TYR A C 1
ATOM 1563 O O . TYR A 1 205 ? 4.954 -6.616 11.392 1.00 94.00 205 TYR A O 1
ATOM 1571 N N . PHE A 1 206 ? 4.725 -7.477 9.327 1.00 97.00 206 PHE A N 1
ATOM 1572 C CA . PHE A 1 206 ? 3.497 -6.744 9.004 1.00 97.00 206 PHE A CA 1
ATOM 1573 C C . PHE A 1 206 ? 2.341 -7.174 9.919 1.00 97.00 206 PHE A C 1
ATOM 1575 O O . PHE A 1 206 ? 1.683 -6.320 10.502 1.00 97.00 206 PHE A O 1
ATOM 1582 N N . ASP A 1 207 ? 2.135 -8.482 10.107 1.00 96.44 207 ASP A N 1
ATOM 1583 C CA . ASP A 1 207 ? 1.127 -9.028 11.026 1.00 96.44 207 ASP A CA 1
ATOM 1584 C C . ASP A 1 207 ? 1.298 -8.490 12.453 1.00 96.44 207 ASP A C 1
ATOM 1586 O O . ASP A 1 207 ? 0.315 -8.121 13.092 1.00 96.44 207 ASP A O 1
ATOM 1590 N N . THR A 1 208 ? 2.540 -8.432 12.946 1.00 92.50 208 THR A N 1
ATOM 1591 C CA . THR A 1 208 ? 2.856 -7.980 14.310 1.00 92.50 208 THR A CA 1
ATOM 1592 C C . THR A 1 208 ? 2.585 -6.483 14.475 1.00 92.50 208 THR A C 1
ATOM 1594 O O . THR A 1 208 ? 1.871 -6.092 15.399 1.00 92.50 208 THR A O 1
ATOM 1597 N N . ALA A 1 209 ? 3.073 -5.652 13.546 1.00 91.69 209 ALA A N 1
ATOM 1598 C CA . ALA A 1 209 ? 2.851 -4.207 13.576 1.00 91.69 209 ALA A CA 1
ATOM 1599 C C . ALA A 1 209 ? 1.356 -3.846 13.476 1.00 91.69 209 ALA A C 1
ATOM 1601 O O . ALA A 1 209 ? 0.851 -3.057 14.274 1.00 91.69 209 ALA A O 1
ATOM 1602 N N . LEU A 1 210 ? 0.617 -4.456 12.541 1.00 96.06 210 LEU A N 1
ATOM 1603 C CA . LEU A 1 210 ? -0.807 -4.156 12.352 1.00 96.06 210 LEU A CA 1
ATOM 1604 C C . LEU A 1 210 ? -1.674 -4.677 13.505 1.00 96.06 210 LEU A C 1
ATOM 1606 O O . LEU A 1 210 ? -2.616 -3.990 13.890 1.00 96.06 210 LEU A O 1
ATOM 1610 N N . ALA A 1 211 ? -1.349 -5.827 14.106 1.00 94.19 211 ALA A N 1
ATOM 1611 C CA . ALA A 1 211 ? -2.052 -6.306 15.297 1.00 94.19 211 ALA A CA 1
ATOM 1612 C C . ALA A 1 211 ? -1.861 -5.365 16.502 1.00 94.19 211 ALA A C 1
ATOM 1614 O O . ALA A 1 211 ? -2.815 -5.097 17.233 1.00 94.19 211 ALA A O 1
ATOM 1615 N N . ALA A 1 212 ? -0.656 -4.814 16.692 1.00 90.50 212 ALA A N 1
ATOM 1616 C CA . ALA A 1 212 ? -0.379 -3.868 17.772 1.00 90.50 212 ALA A CA 1
ATOM 1617 C C . ALA A 1 212 ? -1.091 -2.511 17.597 1.00 90.50 212 ALA A C 1
ATOM 1619 O O . ALA A 1 212 ? -1.472 -1.888 18.592 1.00 90.50 212 ALA A O 1
ATOM 1620 N N . VAL A 1 213 ? -1.298 -2.074 16.350 1.00 94.50 213 VAL A N 1
ATOM 1621 C CA . VAL A 1 213 ? -2.093 -0.881 16.011 1.00 94.50 213 VAL A CA 1
ATOM 1622 C C . VAL A 1 213 ? -3.591 -1.147 16.188 1.00 94.50 213 VAL A C 1
ATOM 1624 O O . VAL A 1 213 ? -4.275 -0.362 16.843 1.00 94.50 213 VAL A O 1
ATOM 1627 N N . ALA A 1 214 ? -4.102 -2.280 15.695 1.00 93.50 214 ALA A N 1
ATOM 1628 C CA . ALA A 1 214 ? -5.515 -2.649 15.819 1.00 93.50 214 ALA A CA 1
ATOM 1629 C C . ALA A 1 214 ? -5.976 -2.827 17.274 1.00 93.50 214 ALA A C 1
ATOM 1631 O O . ALA A 1 214 ? -7.109 -2.492 17.602 1.00 93.50 214 ALA A O 1
ATOM 1632 N N . ALA A 1 215 ? -5.082 -3.257 18.171 1.00 91.44 215 ALA A N 1
ATOM 1633 C CA . ALA A 1 215 ? -5.344 -3.324 19.610 1.00 91.44 215 ALA A CA 1
ATOM 1634 C C . ALA A 1 215 ? -5.551 -1.950 20.291 1.00 91.44 215 ALA A C 1
ATOM 1636 O O . ALA A 1 215 ? -5.943 -1.908 21.457 1.00 91.44 215 ALA A O 1
ATOM 1637 N N . ARG A 1 216 ? -5.268 -0.838 19.595 1.00 91.31 216 ARG A N 1
ATOM 1638 C CA . ARG A 1 216 ? -5.409 0.547 20.087 1.00 91.31 216 ARG A CA 1
ATOM 1639 C C . ARG A 1 216 ? -6.408 1.376 19.285 1.00 91.31 216 ARG A C 1
ATOM 1641 O O . ARG A 1 216 ? -7.048 2.260 19.844 1.00 91.31 216 ARG A O 1
ATOM 1648 N N . MET A 1 217 ? -6.521 1.112 17.984 1.00 91.75 217 MET A N 1
ATOM 1649 C CA . MET A 1 217 ? -7.321 1.905 17.056 1.00 91.75 217 MET A CA 1
ATOM 1650 C C . MET A 1 217 ? -8.419 1.053 16.398 1.00 91.75 217 MET A C 1
ATOM 1652 O O . MET A 1 217 ? -8.138 0.413 15.377 1.00 91.75 217 MET A O 1
ATOM 1656 N N . PRO A 1 218 ? -9.657 1.051 16.937 1.00 91.06 218 PRO A N 1
ATOM 1657 C CA . PRO A 1 218 ? -10.826 0.536 16.228 1.00 91.06 218 PRO A CA 1
ATOM 1658 C C . PRO A 1 218 ? -11.126 1.372 14.972 1.00 91.06 218 PRO A C 1
ATOM 1660 O O . PRO A 1 218 ? -10.601 2.474 14.788 1.00 91.06 218 PRO A O 1
ATOM 1663 N N . LEU A 1 219 ? -11.963 0.833 14.081 1.00 93.06 219 LEU A N 1
ATOM 1664 C CA . LEU A 1 219 ? -12.311 1.455 12.793 1.00 93.06 219 LEU A CA 1
ATOM 1665 C C . LEU A 1 219 ? -13.816 1.740 12.659 1.00 93.06 219 LEU A C 1
ATOM 1667 O O . LEU A 1 219 ? -14.296 1.988 11.554 1.00 93.06 219 LEU A O 1
ATOM 1671 N N . ASP A 1 220 ? -14.566 1.677 13.753 1.00 93.38 220 ASP A N 1
ATOM 1672 C CA . ASP A 1 220 ? -16.018 1.817 13.804 1.00 93.38 220 ASP A CA 1
ATOM 1673 C C . ASP A 1 220 ? -16.481 3.217 13.374 1.00 93.38 220 ASP A C 1
ATOM 1675 O O . ASP A 1 220 ? -16.010 4.240 13.863 1.00 93.38 220 ASP A O 1
ATOM 1679 N N . VAL A 1 221 ? -17.455 3.285 12.465 1.00 88.69 221 VAL A N 1
ATOM 1680 C CA . VAL A 1 221 ? -17.968 4.537 11.872 1.00 88.69 221 VAL A CA 1
ATOM 1681 C C . VAL A 1 221 ? -18.511 5.519 12.908 1.00 88.69 221 VAL A C 1
ATOM 1683 O O . VAL A 1 221 ? -18.476 6.728 12.673 1.00 88.69 221 VAL A O 1
ATOM 1686 N N . ALA A 1 222 ? -18.989 5.021 14.051 1.00 88.00 222 ALA A N 1
ATOM 1687 C CA . ALA A 1 222 ? -19.473 5.849 15.149 1.00 88.00 222 ALA A CA 1
ATOM 1688 C C . ALA A 1 222 ? -18.383 6.791 15.697 1.00 88.00 222 ALA A C 1
ATOM 1690 O O . ALA A 1 222 ? -18.664 7.968 15.929 1.00 88.00 222 ALA A O 1
ATOM 1691 N N . ASP A 1 223 ? -17.142 6.311 15.808 1.00 85.69 223 ASP A N 1
ATOM 1692 C CA . ASP A 1 223 ? -16.017 7.060 16.387 1.00 85.69 223 ASP A CA 1
ATOM 1693 C C . ASP A 1 223 ? -15.485 8.153 15.441 1.00 85.69 223 ASP A C 1
ATOM 1695 O O . ASP A 1 223 ? -14.808 9.091 15.864 1.00 85.69 223 ASP A O 1
ATOM 1699 N N . PHE A 1 224 ? -15.850 8.079 14.156 1.00 84.62 224 PHE A N 1
ATOM 1700 C CA . PHE A 1 224 ? -15.484 9.042 13.111 1.00 84.62 224 PHE A CA 1
ATOM 1701 C C . PHE A 1 224 ? -16.701 9.833 12.587 1.00 84.62 224 PHE A C 1
ATOM 1703 O O . PHE A 1 224 ? -16.677 10.388 11.484 1.00 84.62 224 PHE A O 1
ATOM 1710 N N . ALA A 1 225 ? -17.785 9.912 13.365 1.00 79.31 225 ALA A N 1
ATOM 1711 C CA . ALA A 1 225 ? -18.983 10.657 12.991 1.00 79.31 225 ALA A CA 1
ATOM 1712 C C . ALA A 1 225 ? -18.696 12.161 12.773 1.00 79.31 225 ALA A C 1
ATOM 1714 O O . ALA A 1 225 ? -18.065 12.828 13.589 1.00 79.31 225 ALA A O 1
ATOM 1715 N N . GLY A 1 226 ? -19.181 12.715 11.655 1.00 74.62 226 GLY A N 1
ATOM 1716 C CA . GLY A 1 226 ? -18.981 14.126 11.282 1.00 74.62 226 GLY A CA 1
ATOM 1717 C C . GLY A 1 226 ? -17.623 14.451 10.639 1.00 74.62 226 GLY A C 1
ATOM 1718 O O . GLY A 1 226 ? -17.418 15.575 10.178 1.00 74.62 226 GLY A O 1
ATOM 1719 N N . VAL A 1 227 ? -16.713 13.480 10.550 1.00 75.12 227 VAL A N 1
ATOM 1720 C CA . VAL A 1 227 ? -15.409 13.625 9.892 1.00 75.12 227 VAL A CA 1
ATOM 1721 C C . VAL A 1 227 ? -15.578 13.696 8.362 1.00 75.12 227 VAL A C 1
ATOM 1723 O O . VAL A 1 227 ? -16.393 12.982 7.780 1.00 75.12 227 VAL A O 1
ATOM 1726 N N . SER A 1 228 ? -14.809 14.559 7.680 1.00 67.00 228 SER A N 1
ATOM 1727 C CA . SER A 1 228 ? -14.926 14.782 6.225 1.00 67.00 228 SER A CA 1
ATOM 1728 C C . SER A 1 228 ? -13.643 14.469 5.445 1.00 67.00 228 SER A C 1
ATOM 1730 O O . SER A 1 228 ? -12.539 14.802 5.876 1.00 67.00 228 SER A O 1
ATOM 1732 N N . SER A 1 229 ? -13.821 13.819 4.286 1.00 74.88 229 SER A N 1
ATOM 1733 C CA . SER A 1 229 ? -12.808 13.296 3.343 1.00 74.88 229 SER A CA 1
ATOM 1734 C C . SER A 1 229 ? -11.330 13.548 3.693 1.00 74.88 229 SER A C 1
ATOM 1736 O O . SER A 1 229 ? -10.694 12.702 4.319 1.00 74.88 229 SER A O 1
ATOM 1738 N N . GLN A 1 230 ? -10.757 14.682 3.283 1.00 79.38 230 GLN A N 1
ATOM 1739 C CA . GLN A 1 230 ? -9.314 14.925 3.385 1.00 79.38 230 GLN A CA 1
ATOM 1740 C C . GLN A 1 230 ? -8.850 15.233 4.817 1.00 79.38 230 GLN A C 1
ATOM 1742 O O . GLN A 1 230 ? -7.738 14.860 5.192 1.00 79.38 230 GLN A O 1
ATOM 1747 N N . ALA A 1 231 ? -9.690 15.886 5.626 1.00 82.62 231 ALA A N 1
ATOM 1748 C CA . ALA A 1 231 ? -9.393 16.130 7.036 1.00 82.62 231 ALA A CA 1
ATOM 1749 C C . ALA A 1 231 ? -9.383 14.805 7.813 1.00 82.62 231 ALA A C 1
ATOM 1751 O O . ALA A 1 231 ? -8.432 14.523 8.538 1.00 82.62 231 ALA A O 1
ATOM 1752 N N . GLY A 1 232 ? -10.375 13.946 7.559 1.00 85.81 232 GLY A N 1
ATOM 1753 C CA . GLY A 1 232 ? -10.458 12.599 8.116 1.00 85.81 232 GLY A CA 1
ATOM 1754 C C . GLY A 1 232 ? -9.307 11.698 7.713 1.00 85.81 232 GLY A C 1
ATOM 1755 O O . GLY A 1 232 ? -8.730 11.031 8.561 1.00 85.81 232 GLY A O 1
ATOM 1756 N N . ALA A 1 233 ? -8.909 11.727 6.440 1.00 89.19 233 ALA A N 1
ATOM 1757 C CA . ALA A 1 233 ? -7.776 10.945 5.959 1.00 89.19 233 ALA A CA 1
ATOM 1758 C C . ALA A 1 233 ? -6.463 11.317 6.670 1.00 89.19 233 ALA A C 1
ATOM 1760 O O . ALA A 1 233 ? -5.593 10.469 6.842 1.00 89.19 233 ALA A O 1
ATOM 1761 N N . ASN A 1 234 ? -6.318 12.576 7.096 1.00 89.38 234 ASN A N 1
ATOM 1762 C CA . ASN A 1 234 ? -5.176 13.019 7.889 1.00 89.38 234 ASN A CA 1
ATOM 1763 C C . ASN A 1 234 ? -5.343 12.697 9.386 1.00 89.38 234 ASN A C 1
ATOM 1765 O O . ASN A 1 234 ? -4.381 12.246 9.992 1.00 89.38 234 ASN A O 1
ATOM 1769 N N . GLN A 1 235 ? -6.536 12.862 9.969 1.00 91.00 235 GLN A N 1
ATOM 1770 C CA . GLN A 1 235 ? -6.814 12.519 11.373 1.00 91.00 235 GLN A CA 1
ATOM 1771 C C . GLN A 1 235 ? -6.618 11.019 11.645 1.00 91.00 235 GLN A C 1
ATOM 1773 O O . GLN A 1 235 ? -5.868 10.647 12.542 1.00 91.00 235 GLN A O 1
ATOM 1778 N N . VAL A 1 236 ? -7.235 10.160 10.827 1.00 92.88 236 VAL A N 1
ATOM 1779 C CA . VAL A 1 236 ? -7.092 8.697 10.898 1.00 92.88 236 VAL A CA 1
ATOM 1780 C C . VAL A 1 236 ? -5.629 8.296 10.682 1.00 92.88 236 VAL A C 1
ATOM 1782 O O . VAL A 1 236 ? -5.133 7.407 11.364 1.00 92.88 236 VAL A O 1
ATOM 1785 N N . TYR A 1 237 ? -4.901 8.979 9.790 1.00 94.69 237 TYR A N 1
ATOM 1786 C CA . TYR A 1 237 ? -3.468 8.737 9.606 1.00 94.69 237 TYR A CA 1
ATOM 1787 C C . TYR A 1 237 ? -2.648 9.100 10.855 1.00 94.69 237 TYR A C 1
ATOM 1789 O O . TYR A 1 237 ? -1.828 8.287 11.268 1.00 94.69 237 TYR A O 1
ATOM 1797 N N . SER A 1 238 ? -2.893 10.247 11.502 1.00 92.81 238 SER A N 1
ATOM 1798 C CA . SER A 1 238 ? -2.228 10.593 12.770 1.00 92.81 238 SER A CA 1
ATOM 1799 C C . SER A 1 238 ? -2.489 9.554 13.862 1.00 92.81 238 SER A C 1
ATOM 1801 O O . SER A 1 238 ? -1.538 9.097 14.485 1.00 92.81 238 SER A O 1
ATOM 1803 N N . MET A 1 239 ? -3.737 9.104 14.027 1.00 93.06 239 MET A N 1
ATOM 1804 C CA . MET A 1 239 ? -4.093 8.081 15.021 1.00 93.06 239 MET A CA 1
ATOM 1805 C C . MET A 1 239 ? -3.385 6.736 14.758 1.00 93.06 239 MET A C 1
ATOM 1807 O O . MET A 1 239 ? -2.906 6.098 15.695 1.00 93.06 239 MET A O 1
ATOM 1811 N N . LEU A 1 240 ? -3.233 6.332 13.486 1.00 94.50 240 LEU A N 1
ATOM 1812 C CA . LEU A 1 240 ? -2.443 5.149 13.105 1.00 94.50 240 LEU A CA 1
ATOM 1813 C C . LEU A 1 240 ? -0.950 5.314 13.457 1.00 94.50 240 LEU A C 1
ATOM 1815 O O . LEU A 1 240 ? -0.313 4.360 13.904 1.00 94.50 240 LEU A O 1
ATOM 1819 N N . LEU A 1 241 ? -0.383 6.517 13.283 1.00 92.88 241 LEU A N 1
ATOM 1820 C CA . LEU A 1 241 ? 1.004 6.817 13.666 1.00 92.88 241 LEU A CA 1
ATOM 1821 C C . LEU A 1 241 ? 1.203 6.818 15.185 1.00 92.88 241 LEU A C 1
ATOM 1823 O O . LEU A 1 241 ? 2.196 6.273 15.664 1.00 92.88 241 LEU A O 1
ATOM 1827 N N . GLU A 1 242 ? 0.272 7.414 15.928 1.00 91.06 242 GLU A N 1
ATOM 1828 C CA . GLU A 1 242 ? 0.283 7.479 17.391 1.00 91.06 242 GLU A CA 1
ATOM 1829 C C . GLU A 1 242 ? 0.258 6.060 17.978 1.00 91.06 242 GLU A C 1
ATOM 1831 O O . GLU A 1 242 ? 1.207 5.671 18.664 1.00 91.06 242 GLU A O 1
ATOM 1836 N N . ALA A 1 243 ? -0.714 5.233 17.575 1.00 90.50 243 ALA A N 1
ATOM 1837 C CA . ALA A 1 243 ? -0.829 3.831 17.987 1.00 90.50 243 ALA A CA 1
ATOM 1838 C C . ALA A 1 243 ? 0.416 2.976 17.657 1.00 90.50 243 ALA A C 1
ATOM 1840 O O . ALA A 1 243 ? 0.798 2.105 18.443 1.00 90.50 243 ALA A O 1
ATOM 1841 N N . ASN A 1 244 ? 1.078 3.231 16.521 1.00 89.62 244 ASN A N 1
ATOM 1842 C CA . ASN A 1 244 ? 2.335 2.569 16.151 1.00 89.62 244 ASN A CA 1
ATOM 1843 C C . ASN A 1 244 ? 3.513 3.037 17.030 1.00 89.62 244 ASN A C 1
ATOM 1845 O O . ASN A 1 244 ? 4.341 2.233 17.457 1.00 89.62 244 ASN A O 1
ATOM 1849 N N . SER A 1 245 ? 3.576 4.335 17.344 1.00 81.69 245 SER A N 1
ATOM 1850 C CA . SER A 1 245 ? 4.643 4.917 18.168 1.00 81.69 245 SER A CA 1
ATOM 1851 C C . SER A 1 245 ? 4.586 4.455 19.631 1.00 81.69 245 SER A C 1
ATOM 1853 O O . SER A 1 245 ? 5.620 4.121 20.213 1.00 81.69 245 SER A O 1
ATOM 1855 N N . GLU A 1 246 ? 3.383 4.326 20.199 1.00 69.81 246 GLU A N 1
ATOM 1856 C CA . GLU A 1 246 ? 3.173 3.773 21.541 1.00 69.81 246 GLU A CA 1
ATOM 1857 C C . GLU A 1 246 ? 3.594 2.304 21.639 1.00 69.81 246 GLU A C 1
ATOM 1859 O O . GLU A 1 246 ? 4.099 1.870 22.675 1.00 69.81 246 GLU A O 1
ATOM 1864 N N . HIS A 1 247 ? 3.408 1.525 20.567 1.00 62.53 247 HIS A N 1
ATOM 1865 C CA . HIS A 1 247 ? 3.902 0.154 20.523 1.00 62.53 247 HIS A CA 1
ATOM 1866 C C . HIS A 1 247 ? 5.435 0.109 20.589 1.00 62.53 247 HIS A C 1
ATOM 1868 O O . HIS A 1 247 ? 5.970 -0.664 21.385 1.00 62.53 247 HIS A O 1
ATOM 1874 N N . GLY A 1 248 ? 6.130 0.954 19.820 1.00 59.50 248 GLY A N 1
ATOM 1875 C CA . GLY A 1 248 ? 7.594 1.055 19.853 1.00 59.50 248 GLY A CA 1
ATOM 1876 C C . GLY A 1 248 ? 8.139 1.472 21.224 1.00 59.50 248 GLY A C 1
ATOM 1877 O O . GLY A 1 248 ? 9.114 0.887 21.701 1.00 59.50 248 GLY A O 1
ATOM 1878 N N . ALA A 1 249 ? 7.472 2.412 21.901 1.00 59.47 249 ALA A N 1
ATOM 1879 C CA . ALA A 1 249 ? 7.817 2.813 23.265 1.00 59.47 249 ALA A CA 1
ATOM 1880 C C . ALA A 1 249 ? 7.629 1.658 24.269 1.00 59.47 249 ALA A C 1
ATOM 1882 O O . ALA A 1 249 ? 8.576 1.285 24.960 1.00 59.47 249 ALA A O 1
ATOM 1883 N N . ALA A 1 250 ? 6.446 1.034 24.292 1.00 56.19 250 ALA A N 1
ATOM 1884 C CA . ALA A 1 250 ? 6.133 -0.059 25.216 1.00 56.19 250 ALA A CA 1
ATOM 1885 C C . ALA A 1 250 ? 6.978 -1.325 24.967 1.00 56.19 250 ALA A C 1
ATOM 1887 O O . ALA A 1 250 ? 7.294 -2.056 25.904 1.00 56.19 250 ALA A O 1
ATOM 1888 N N . PHE A 1 251 ? 7.367 -1.592 23.715 1.00 56.78 251 PHE A N 1
ATOM 1889 C CA . PHE A 1 251 ? 8.286 -2.684 23.391 1.00 56.78 251 PHE A CA 1
ATOM 1890 C C . PHE A 1 251 ? 9.707 -2.389 23.883 1.00 56.78 251 PHE A C 1
ATOM 1892 O O . PHE A 1 251 ? 10.329 -3.265 24.477 1.00 56.78 251 PHE A O 1
ATOM 1899 N N . THR A 1 252 ? 10.196 -1.155 23.707 1.00 58.38 252 THR A N 1
ATOM 1900 C CA . THR A 1 252 ? 11.502 -0.726 24.238 1.00 58.38 252 THR A CA 1
ATOM 1901 C C . THR A 1 252 ? 11.550 -0.852 25.763 1.00 58.38 252 THR A C 1
ATOM 1903 O O . THR A 1 252 ? 12.459 -1.488 26.284 1.00 58.38 252 THR A O 1
ATOM 1906 N N . GLU A 1 253 ? 10.535 -0.353 26.479 1.00 54.94 253 GLU A N 1
ATOM 1907 C CA . GLU A 1 253 ? 10.448 -0.463 27.945 1.00 54.94 253 GLU A CA 1
ATOM 1908 C C . GLU A 1 253 ? 10.442 -1.928 28.422 1.00 54.94 253 GLU A C 1
ATOM 1910 O O . GLU A 1 253 ? 11.125 -2.280 29.386 1.00 54.94 253 GLU A O 1
ATOM 1915 N N . LEU A 1 254 ? 9.727 -2.811 27.717 1.00 57.09 254 LEU A N 1
ATOM 1916 C CA . LEU A 1 254 ? 9.695 -4.243 28.019 1.00 57.09 254 LEU A CA 1
ATOM 1917 C C . LEU A 1 254 ? 11.041 -4.935 27.733 1.00 57.09 254 LEU A C 1
ATOM 1919 O O . LEU A 1 254 ? 11.461 -5.788 28.515 1.00 57.09 254 LEU A O 1
ATOM 1923 N N . VAL A 1 255 ? 11.741 -4.564 26.657 1.00 64.19 255 VAL A N 1
ATOM 1924 C CA . VAL A 1 255 ? 13.084 -5.079 26.340 1.00 64.19 255 VAL A CA 1
ATOM 1925 C C . VAL A 1 255 ? 14.120 -4.592 27.356 1.00 64.19 255 VAL A C 1
ATOM 1927 O O . VAL A 1 255 ? 14.901 -5.408 27.844 1.00 64.19 255 VAL A O 1
ATOM 1930 N N . ASP A 1 256 ? 14.094 -3.315 27.741 1.00 62.62 256 ASP A N 1
ATOM 1931 C CA . ASP A 1 256 ? 14.985 -2.754 28.763 1.00 62.62 256 ASP A CA 1
ATOM 1932 C C . ASP A 1 256 ? 14.721 -3.371 30.145 1.00 62.62 256 ASP A C 1
ATOM 1934 O O . ASP A 1 256 ? 15.664 -3.684 30.875 1.00 62.62 256 ASP A O 1
ATOM 1938 N N . SER A 1 257 ? 13.452 -3.608 30.494 1.00 65.06 257 SER A N 1
ATOM 1939 C CA . SER A 1 257 ? 13.063 -4.323 31.713 1.00 65.06 257 SER A CA 1
ATOM 1940 C C . SER A 1 257 ? 13.603 -5.758 31.716 1.00 65.06 257 SER A C 1
ATOM 1942 O O . SER A 1 257 ? 14.276 -6.169 32.665 1.00 65.06 257 SER A O 1
ATOM 1944 N N . LEU A 1 258 ? 13.411 -6.508 30.624 1.00 63.00 258 LEU A N 1
ATOM 1945 C CA . LEU A 1 258 ? 13.964 -7.857 30.480 1.00 63.00 258 LEU A CA 1
ATOM 1946 C C . LEU A 1 258 ? 15.497 -7.854 30.567 1.00 63.00 258 LEU A C 1
ATOM 1948 O O . LEU A 1 258 ? 16.060 -8.650 31.321 1.00 63.00 258 LEU A O 1
ATOM 1952 N N . ALA A 1 259 ? 16.173 -6.931 29.881 1.00 59.09 259 ALA A N 1
ATOM 1953 C CA . ALA A 1 259 ? 17.627 -6.792 29.913 1.00 59.09 259 ALA A CA 1
ATOM 1954 C C . ALA A 1 259 ? 18.167 -6.499 31.326 1.00 59.09 259 ALA A C 1
ATOM 1956 O O . ALA A 1 259 ? 19.214 -7.031 31.692 1.00 59.09 259 ALA A O 1
ATOM 1957 N N . GLN A 1 260 ? 17.437 -5.723 32.136 1.00 60.84 260 GLN A N 1
ATOM 1958 C CA . GLN A 1 260 ? 17.767 -5.456 33.542 1.00 60.84 260 GLN A CA 1
ATOM 1959 C C . GLN A 1 260 ? 17.516 -6.661 34.466 1.00 60.84 260 GLN A C 1
ATOM 1961 O O . GLN A 1 260 ? 18.208 -6.808 35.473 1.00 60.84 260 GLN A O 1
ATOM 1966 N N . THR A 1 261 ? 16.561 -7.541 34.143 1.00 55.16 261 THR A N 1
ATOM 1967 C CA . THR A 1 261 ? 16.300 -8.765 34.934 1.00 55.16 261 THR A CA 1
ATOM 1968 C C . THR A 1 261 ? 17.256 -9.927 34.642 1.00 55.16 261 THR A C 1
ATOM 1970 O O . THR A 1 261 ? 17.353 -10.851 35.453 1.00 55.16 261 THR A O 1
ATOM 1973 N N . ILE A 1 262 ? 17.978 -9.906 33.516 1.00 46.38 262 ILE A N 1
ATOM 1974 C CA . ILE A 1 262 ? 18.919 -10.971 33.144 1.00 46.38 262 ILE A CA 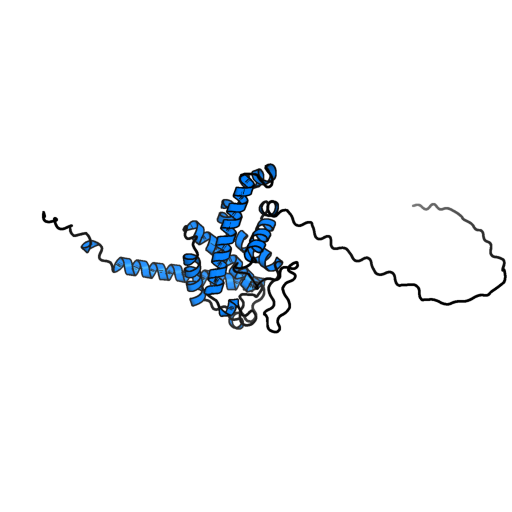1
ATOM 1975 C C . ILE A 1 262 ? 20.297 -10.692 33.762 1.00 46.38 262 ILE A C 1
ATOM 1977 O O . ILE A 1 262 ? 21.055 -9.841 33.304 1.00 46.38 262 ILE A O 1
ATOM 1981 N N . ASP A 1 263 ? 20.655 -11.472 34.785 1.00 48.91 263 ASP A N 1
ATOM 1982 C CA . ASP A 1 263 ? 21.999 -11.493 35.375 1.00 48.91 263 ASP A CA 1
ATOM 1983 C C . ASP A 1 263 ? 23.004 -12.184 34.432 1.00 48.91 263 ASP A C 1
ATOM 1985 O O . ASP A 1 263 ? 23.391 -13.345 34.610 1.00 48.91 263 ASP A O 1
ATOM 1989 N N . TRP A 1 264 ? 23.448 -11.441 33.415 1.00 50.12 264 TRP A N 1
ATOM 1990 C CA . TRP A 1 264 ? 24.499 -11.850 32.478 1.00 50.12 264 TRP A CA 1
ATOM 1991 C C . TRP A 1 264 ? 25.827 -12.204 33.176 1.00 50.12 264 TRP A C 1
ATOM 1993 O O . TRP A 1 264 ? 26.650 -12.914 32.596 1.00 50.12 264 TRP A O 1
ATOM 2003 N N . GLY A 1 265 ? 26.035 -11.771 34.427 1.00 44.22 265 GLY A N 1
ATOM 2004 C CA . GLY A 1 265 ? 27.230 -12.073 35.214 1.00 44.22 265 GLY A CA 1
ATOM 2005 C C . GLY A 1 265 ? 27.357 -13.548 35.608 1.00 44.22 265 GLY A C 1
ATOM 2006 O O . GLY A 1 265 ? 28.475 -14.048 35.726 1.00 44.22 265 GLY A O 1
ATOM 2007 N N . LYS A 1 266 ? 26.241 -14.276 35.763 1.00 44.72 266 LYS A N 1
ATOM 2008 C CA . LYS A 1 266 ? 26.262 -15.701 36.156 1.00 44.72 266 LYS A CA 1
ATOM 2009 C C . LYS A 1 266 ? 26.433 -16.679 34.996 1.00 44.72 266 LYS A C 1
ATOM 2011 O O . LYS A 1 266 ? 26.947 -17.775 35.205 1.00 44.72 266 LYS A O 1
ATOM 2016 N N . ALA A 1 267 ? 26.057 -16.301 33.774 1.00 41.69 267 ALA A N 1
ATOM 2017 C CA . ALA A 1 267 ? 26.189 -17.172 32.601 1.00 41.69 267 ALA A CA 1
ATOM 2018 C C . ALA A 1 267 ? 27.654 -17.387 32.155 1.00 41.69 267 ALA A C 1
ATOM 2020 O O . ALA A 1 267 ? 27.946 -18.337 31.434 1.00 41.69 267 ALA A O 1
ATOM 2021 N N . ALA A 1 268 ? 28.582 -16.528 32.593 1.00 41.56 268 ALA A N 1
ATOM 2022 C CA . ALA A 1 268 ? 29.992 -16.554 32.196 1.00 41.56 268 ALA A CA 1
ATOM 2023 C C . ALA A 1 268 ? 30.905 -17.430 33.090 1.00 41.56 268 ALA A C 1
ATOM 2025 O O . ALA A 1 268 ? 32.116 -17.492 32.866 1.00 41.56 268 ALA A O 1
ATOM 2026 N N . SER A 1 269 ? 30.367 -18.103 34.114 1.00 41.88 269 SER A N 1
ATOM 2027 C CA . SER A 1 269 ? 31.158 -18.835 35.116 1.00 41.88 269 SER A CA 1
ATOM 2028 C C . SER A 1 269 ? 31.604 -20.241 34.674 1.00 41.88 269 SER A C 1
ATOM 2030 O O . SER A 1 269 ? 31.139 -21.238 35.212 1.00 41.88 269 SER A O 1
ATOM 2032 N N . ALA A 1 270 ? 32.587 -20.269 33.766 1.00 42.94 270 ALA A N 1
ATOM 2033 C CA . ALA A 1 270 ? 33.498 -21.375 33.421 1.00 42.94 270 ALA A CA 1
ATOM 2034 C C . ALA A 1 270 ? 32.899 -22.714 32.896 1.00 42.94 270 ALA A C 1
ATOM 2036 O O . ALA A 1 270 ? 32.106 -23.367 33.573 1.00 42.94 270 ALA A O 1
ATOM 2037 N N . PRO A 1 271 ? 33.366 -23.231 31.738 1.00 45.19 271 PRO A N 1
ATOM 2038 C CA . PRO A 1 271 ? 33.061 -24.600 31.330 1.00 45.19 271 PRO A CA 1
ATOM 2039 C C . PRO A 1 271 ? 33.806 -25.603 32.225 1.00 45.19 271 PRO A C 1
ATOM 2041 O O . PRO A 1 271 ? 35.020 -25.503 32.414 1.00 45.19 271 PRO A O 1
ATOM 2044 N N . SER A 1 272 ? 33.093 -26.598 32.757 1.00 48.38 272 SER A N 1
ATOM 2045 C CA . SER A 1 272 ? 33.729 -27.713 33.471 1.00 48.38 272 SER A CA 1
ATOM 2046 C C . SER A 1 272 ? 34.583 -28.562 32.516 1.00 48.38 272 SER A C 1
ATOM 2048 O O . SER A 1 272 ? 34.169 -28.779 31.374 1.00 48.38 272 SER A O 1
ATOM 2050 N N . PRO A 1 273 ? 35.751 -29.070 32.951 1.00 51.00 273 PRO A N 1
ATOM 2051 C CA . PRO A 1 273 ? 36.579 -29.933 32.117 1.00 51.00 273 PRO A CA 1
ATOM 2052 C C . PRO A 1 273 ? 35.860 -31.259 31.843 1.00 51.00 273 PRO A C 1
ATOM 2054 O O . PRO A 1 273 ? 35.356 -31.906 32.762 1.00 51.00 273 PRO A O 1
ATOM 2057 N N . LEU A 1 274 ? 35.829 -31.669 30.574 1.00 43.31 274 LEU A N 1
ATOM 2058 C CA . LEU A 1 274 ? 35.261 -32.954 30.168 1.00 43.31 274 LEU A CA 1
ATOM 2059 C C . LEU A 1 274 ? 36.117 -34.111 30.721 1.00 43.31 274 LEU A C 1
ATOM 2061 O O . LEU A 1 274 ? 37.343 -34.069 30.579 1.00 43.31 274 LEU A O 1
ATOM 2065 N N . PRO A 1 275 ? 35.513 -35.153 31.323 1.00 48.75 275 PRO A N 1
ATOM 2066 C CA . PRO A 1 275 ? 36.236 -36.369 31.671 1.00 48.75 275 PRO A CA 1
ATOM 2067 C C . PRO A 1 275 ? 36.588 -37.161 30.404 1.00 48.75 275 PRO A C 1
ATOM 2069 O O . PRO A 1 275 ? 35.821 -37.188 29.442 1.00 48.75 275 PRO A O 1
ATOM 2072 N N . PHE A 1 276 ? 37.738 -37.836 30.420 1.00 44.19 276 PHE A N 1
ATOM 2073 C CA . PHE A 1 276 ? 38.105 -38.804 29.384 1.00 44.19 276 PHE A CA 1
ATOM 2074 C C . PHE A 1 276 ? 37.217 -40.057 29.462 1.00 44.19 276 PHE A C 1
ATOM 2076 O O . PHE A 1 276 ? 36.894 -40.518 30.560 1.00 44.19 276 PHE A O 1
ATOM 2083 N N . GLY A 1 277 ? 36.897 -40.624 28.296 1.00 38.94 277 GLY A N 1
ATOM 2084 C CA . GLY A 1 277 ? 36.194 -41.897 28.108 1.00 38.94 277 GLY A CA 1
ATOM 2085 C C . GLY A 1 277 ? 36.345 -42.374 26.672 1.00 38.94 277 GLY A C 1
ATOM 2086 O O . GLY A 1 277 ? 35.721 -41.731 25.803 1.00 38.94 277 GLY A O 1
#

pLDDT: mean 75.74, std 23.76, range [29.23, 98.5]

Solvent-accessible surface area (backbone atoms only — not comparable to full-atom values): 16351 Å² total; per-residue (Å²): 139,85,90,79,86,86,81,87,87,83,91,83,90,82,84,88,83,91,82,88,85,85,88,87,85,88,90,82,78,83,85,77,81,82,74,77,84,75,80,75,77,76,73,71,80,78,68,57,84,64,61,24,62,69,42,70,72,32,36,16,42,52,39,41,57,57,39,49,33,90,90,33,80,39,40,89,49,50,43,54,95,83,58,96,78,74,76,85,53,89,90,59,76,86,47,47,46,51,67,56,45,22,51,35,42,45,40,17,48,70,40,16,56,71,55,49,45,71,34,52,38,67,70,43,43,52,48,16,68,75,54,34,88,82,22,73,36,30,57,46,42,50,52,24,48,53,50,50,39,48,51,55,43,29,41,53,44,15,45,41,67,47,36,54,67,42,62,71,38,62,77,64,15,33,54,70,33,77,24,36,36,48,12,51,20,38,50,45,9,41,51,52,36,53,29,52,79,72,65,47,79,48,56,70,51,36,36,52,55,36,40,56,25,43,78,68,52,81,53,50,37,77,84,52,64,92,60,49,57,73,64,34,18,49,52,54,31,51,52,54,51,50,33,46,50,53,48,56,51,56,50,48,54,52,49,54,51,52,59,70,69,53,68,68,78,67,79,70,71,69,86,77,83,80,80,90,131

Nearest PDB structures (foldseek):
  1eqf-assembly1_A  TM=1.927E-01  e=9.134E-01  Homo sapiens

Secondary structure (DSSP, 8-state):
-----------------------------PPPPPPP-------PPPPPTTGGGGSHHHHHHHHHHHHTSTTSTTTTTEE-TT-TT----TTPPPPEEHHHHHHHHHHHHHT-HHHHHHHS-HHHHHHHHHH-TTSHHHHHHHHHHHHHHHHHHHHHHHHHHH-HHHHH-SSSBGGGSHHHHHHHHHHHHHHHHHHHHTT--SHHHHHHHHHHHHTT---BGGGGTT--HHHHHHHHHHHHHHHHHHHHHHHHHHHHHHHHH--TTTTTS-PPPPPP-

Mean predicted aligned error: 14.79 Å

Sequence (277 aa):
MGCIMTDIAPARSRFDYAGLARPNLPAAGAPASVPPLISVVTAEPRPDDAELLHNSNGRAEWIAAELVKAGAVFDGKVHVPQAKKLAKKVGAVEPITLSALKAIVSITLREMPRVEAQCFPPEVVLAAIEGGPHSASQLQLEQGARLITRMVSYYWSAVAKAYPEAWDDRHGFILWQSFGLTALSKFGGRIIQERVDEREIMQQYFDTALAAVAARMPLDVADFAGVSSQAGANQVYSMLLEANSEHGAAFTELVDSLAQTIDWGKAASAPSPLPFG

Radius of gyration: 33.3 Å; Cα contacts (8 Å, |Δi|>4): 259; chains: 1; bounding box: 91×103×100 Å